Protein AF-A0A2G8JRP2-F1 (afdb_monomer)

Sequence (185 aa):
MKSGNADIYRNEIPGGQYTNLQFQSFSLGLGSQFEEVKKAYVEANQLLGDIIKVTPSSKVVGDLAQFMVQNKLNAQQVEERADELSFPKSVVEFFQGFIGQPYGGFPEPLRSKVVKQLPAIDGRPGETLPPLDFDALSTELTEKHGTFISDVDVMSSALYPKVFDDFANFRKEYGLWIAYRPGYS

Secondary structure (DSSP, 8-state):
--S--TTHHHH---HHHHHHHHHHHHHTT-GGGHHHHHHHHHHHHHHTTS----TTHHHHHHHHHHHHHHTT--HHHHHHHTTT----HHHHHHHTTTT---TT---TTHHHHHHTTS----S-GGGSSPPP-HHHHHHHHHHHH-S---HHHHHHHHH-HHHHHHHHHHHHHH-----------

InterPro domains:
  IPR003379 Carboxylase, conserved domain [PF02436] (8-175)
  IPR055268 Pyruvate carboxylase-like [PTHR43778] (1-175)

Mean predicted aligned error: 6.59 Å

Foldseek 3Di:
DPDDDPCCVPQVQDPVRLVVLCVVCVVVVNNVVVVQLSVLLNLLCVQFPVFDQDPPNVVLSSQRSSVCVVVVHGSVNCQVCLLPDDGDPSVLCVLLQVVHAGVVGGDPPNSCSNPVPPHHDDGDNVVPDDDDDLVVLQVVCCVLQHDDQDSVLSVVCVVPVVVSSVVSVVCVVPNDPPVDDPDDD

Solvent-accessible surface area (backbone atoms only — not comparable to full-atom values): 10984 Å² total; per-residue (Å²): 134,96,70,88,69,81,61,43,85,71,43,57,60,45,75,79,50,47,62,51,52,50,52,50,31,41,75,72,72,35,52,93,44,48,70,55,33,47,53,33,28,38,45,30,29,52,70,60,41,65,62,82,56,44,92,68,52,36,54,31,28,50,49,47,6,47,50,27,57,77,68,73,47,54,65,68,55,46,60,74,41,30,73,77,55,85,70,56,68,58,48,43,40,44,65,21,13,69,84,35,77,57,79,93,46,75,42,76,69,49,39,58,38,58,40,64,88,58,84,66,54,78,68,61,53,80,76,79,52,79,83,82,62,62,68,62,49,44,49,53,48,29,75,72,77,37,94,85,68,48,73,68,52,43,52,44,30,74,77,35,49,66,62,40,51,56,50,52,52,46,36,70,76,66,44,80,84,67,75,84,72,88,85,87,130

Nearest PDB structures (foldseek):
  8hwl-assembly1_E  TM=9.940E-01  e=2.749E-20  Homo sapiens
  5vyz-assembly1_C  TM=9.609E-01  e=3.104E-16  Lactococcus lactis
  5vyz-assembly1_B  TM=9.608E-01  e=4.252E-16  Lactococcus lactis
  5vyz-assembly1_D  TM=9.569E-01  e=4.035E-16  Lactococcus lactis
  5vz0-assembly1_A  TM=9.602E-01  e=7.976E-16  Lactococcus lactis

Radius of gyration: 21.37 Å; Cα contacts (8 Å, |Δi|>4): 165; chains: 1; bounding box: 57×45×50 Å

pLDDT: mean 90.13, std 11.66, range [45.28, 98.19]

Organism: Stichopus japonicus (NCBI:txid307972)

Structure (mmCIF, N/CA/C/O backbone):
data_AF-A0A2G8JRP2-F1
#
_entry.id   AF-A0A2G8JRP2-F1
#
loop_
_atom_site.group_PDB
_atom_site.id
_atom_site.type_symbol
_atom_site.label_atom_id
_atom_site.label_alt_id
_atom_site.label_comp_id
_atom_site.label_asym_id
_atom_site.label_entity_id
_atom_site.label_seq_id
_atom_site.pdbx_PDB_ins_code
_atom_site.Cartn_x
_atom_site.Cartn_y
_atom_site.Cartn_z
_atom_site.occupancy
_atom_site.B_iso_or_equiv
_atom_site.auth_seq_id
_atom_site.auth_comp_id
_atom_site.auth_asym_id
_atom_site.auth_atom_id
_atom_site.pdbx_PDB_model_num
ATOM 1 N N . MET A 1 1 ? 9.946 -15.330 16.685 1.00 52.09 1 MET A N 1
ATOM 2 C CA . MET A 1 1 ? 8.704 -16.117 16.870 1.00 52.09 1 MET A CA 1
ATOM 3 C C . MET A 1 1 ? 9.098 -17.546 17.240 1.00 52.09 1 MET A C 1
ATOM 5 O O . MET A 1 1 ? 9.962 -18.075 16.557 1.00 52.09 1 MET A O 1
ATOM 9 N N . LYS A 1 2 ? 8.579 -18.135 18.331 1.00 54.34 2 LYS A N 1
ATOM 10 C CA . LYS A 1 2 ? 8.955 -19.503 18.774 1.00 54.34 2 LYS A CA 1
ATOM 11 C C . LYS A 1 2 ? 7.892 -20.577 18.457 1.00 54.34 2 LYS A C 1
ATOM 13 O O . LYS A 1 2 ? 8.201 -21.757 18.549 1.00 54.34 2 LYS A O 1
ATOM 18 N N . SER A 1 3 ? 6.681 -20.183 18.052 1.00 61.72 3 SER A N 1
ATOM 19 C CA . SER A 1 3 ? 5.576 -21.063 17.628 1.00 61.72 3 SER A CA 1
ATOM 20 C C . SER A 1 3 ? 4.507 -20.262 16.862 1.00 61.72 3 SER A C 1
ATOM 22 O O . SER A 1 3 ? 4.555 -19.029 16.857 1.00 61.72 3 SER A O 1
ATOM 24 N N . GLY A 1 4 ? 3.557 -20.947 16.210 1.00 62.28 4 GLY A N 1
ATOM 25 C CA . GLY A 1 4 ? 2.365 -20.319 15.618 1.00 62.28 4 GLY A CA 1
ATOM 26 C C . GLY A 1 4 ? 1.411 -19.756 16.682 1.00 62.28 4 GLY A C 1
ATOM 27 O O . GLY A 1 4 ? 1.458 -20.183 17.837 1.00 62.28 4 GLY A O 1
ATOM 28 N N . ASN A 1 5 ? 0.565 -18.792 16.301 1.00 72.25 5 ASN A N 1
ATOM 29 C CA . ASN A 1 5 ? -0.378 -18.122 17.203 1.00 72.25 5 ASN A CA 1
ATOM 30 C C . ASN A 1 5 ? -1.834 -18.317 16.727 1.00 72.25 5 ASN A C 1
ATOM 32 O O . ASN A 1 5 ? -2.153 -18.003 15.582 1.00 72.25 5 ASN A O 1
ATOM 36 N N . ALA A 1 6 ? -2.710 -18.811 17.610 1.00 78.06 6 ALA A N 1
ATOM 37 C CA . ALA A 1 6 ? -4.138 -19.014 17.346 1.00 78.06 6 ALA A CA 1
ATOM 38 C C . ALA A 1 6 ? -4.941 -17.701 17.232 1.00 78.06 6 ALA A C 1
ATOM 40 O O . ALA A 1 6 ? -6.050 -17.714 16.701 1.00 78.06 6 ALA A O 1
ATOM 41 N N . ASP A 1 7 ? -4.374 -16.560 17.646 1.00 81.56 7 ASP A N 1
ATOM 42 C CA . ASP A 1 7 ? -4.975 -15.226 17.479 1.00 81.56 7 ASP A CA 1
ATOM 43 C C . ASP A 1 7 ? -5.268 -14.871 16.012 1.00 81.56 7 ASP A C 1
ATOM 45 O O . ASP A 1 7 ? -6.027 -13.939 15.741 1.00 81.56 7 ASP A O 1
ATOM 49 N N . ILE A 1 8 ? -4.683 -15.610 15.063 1.00 86.81 8 ILE A N 1
ATOM 50 C CA . ILE A 1 8 ? -4.918 -15.452 13.627 1.00 86.81 8 ILE A CA 1
ATOM 51 C C . ILE A 1 8 ? -6.400 -15.534 13.251 1.00 86.81 8 ILE A C 1
ATOM 53 O O . ILE A 1 8 ? -6.840 -14.788 12.389 1.00 86.81 8 ILE A O 1
ATOM 57 N N . TYR A 1 9 ? -7.193 -16.361 13.942 1.00 82.62 9 TYR A N 1
ATOM 58 C CA . TYR A 1 9 ? -8.636 -16.474 13.693 1.00 82.62 9 TYR A CA 1
ATOM 59 C C . TYR A 1 9 ? -9.432 -15.237 14.129 1.00 82.62 9 TYR A C 1
ATOM 61 O O . TYR A 1 9 ? -10.631 -15.165 13.888 1.00 82.62 9 TYR A O 1
ATOM 69 N N . ARG A 1 10 ? -8.788 -14.290 14.820 1.00 85.25 10 ARG A N 1
ATOM 70 C CA . ARG A 1 10 ? -9.389 -13.016 15.226 1.00 85.25 10 ARG A CA 1
ATOM 71 C C . ARG A 1 10 ? -8.838 -11.851 14.422 1.00 85.25 10 ARG A C 1
ATOM 73 O O . ARG A 1 10 ? -9.603 -11.006 13.987 1.00 85.25 10 ARG A O 1
ATOM 80 N N . ASN A 1 11 ? -7.514 -11.777 14.289 1.00 86.56 11 ASN A N 1
ATOM 81 C CA . ASN A 1 11 ? -6.858 -10.645 13.634 1.00 86.56 11 ASN A CA 1
ATOM 82 C C . ASN A 1 11 ? -6.710 -10.812 12.121 1.00 86.56 11 ASN A C 1
ATOM 84 O O . ASN A 1 11 ? -6.578 -9.814 11.420 1.00 86.56 11 ASN A O 1
ATOM 88 N N . GLU A 1 12 ? -6.723 -12.053 11.630 1.00 91.88 12 GLU A N 1
ATOM 89 C CA . GLU A 1 12 ? -6.612 -12.394 10.212 1.00 91.88 12 GLU A CA 1
ATOM 90 C C . GLU A 1 12 ? -5.398 -11.753 9.515 1.00 91.88 12 GLU A C 1
ATOM 92 O O . GLU A 1 12 ? -5.422 -11.493 8.312 1.00 91.88 12 GLU A O 1
ATOM 97 N N . ILE A 1 13 ? -4.321 -11.491 10.265 1.00 93.00 13 ILE A N 1
ATOM 98 C CA . ILE A 1 13 ? -3.082 -10.918 9.735 1.00 93.00 13 ILE A CA 1
ATOM 99 C C . ILE A 1 13 ? -2.358 -11.997 8.915 1.00 93.00 13 ILE A C 1
ATOM 101 O O . ILE A 1 13 ? -1.897 -12.984 9.494 1.00 93.00 13 ILE A O 1
ATOM 105 N N . PRO A 1 14 ? -2.159 -11.827 7.595 1.00 91.88 14 PRO A N 1
ATOM 106 C CA . PRO A 1 14 ? -1.463 -12.813 6.772 1.00 91.88 14 PRO A CA 1
ATOM 107 C C . PRO A 1 14 ? -0.079 -13.169 7.331 1.00 91.88 14 PRO A C 1
ATOM 109 O O . PRO A 1 14 ? 0.659 -12.292 7.780 1.00 91.88 14 PRO A O 1
ATOM 112 N N . GLY A 1 15 ? 0.319 -14.443 7.253 1.00 87.38 15 GLY A N 1
ATOM 113 C CA . GLY A 1 15 ? 1.548 -14.931 7.898 1.00 87.38 15 GLY A CA 1
ATOM 114 C C . GLY A 1 15 ? 2.814 -14.147 7.523 1.00 87.38 15 GLY A C 1
ATOM 115 O O . GLY A 1 15 ? 3.577 -13.754 8.403 1.00 87.38 15 GLY A O 1
ATOM 116 N N . GLY A 1 16 ? 3.000 -13.837 6.233 1.00 85.94 16 GLY A N 1
ATOM 117 C CA . GLY A 1 16 ? 4.120 -13.009 5.766 1.00 85.94 16 GLY A CA 1
ATOM 118 C C . GLY A 1 16 ? 4.049 -11.550 6.235 1.00 85.94 16 GLY A C 1
ATOM 119 O O . GLY A 1 16 ? 5.080 -10.905 6.413 1.00 85.94 16 GLY A O 1
ATOM 120 N N . GLN A 1 17 ? 2.845 -11.028 6.489 1.00 89.69 17 GLN A N 1
ATOM 121 C CA . GLN A 1 17 ? 2.673 -9.697 7.061 1.00 89.69 17 GLN A CA 1
ATOM 122 C C . GLN A 1 17 ? 2.953 -9.689 8.563 1.00 89.69 17 GLN A C 1
ATOM 124 O O . GLN A 1 17 ? 3.543 -8.728 9.034 1.00 89.69 17 GLN A O 1
ATOM 129 N N . TYR A 1 18 ? 2.570 -10.724 9.315 1.00 88.12 18 TYR A N 1
ATOM 130 C CA . TYR A 1 18 ? 2.653 -10.722 10.780 1.00 88.12 18 TYR A CA 1
ATOM 131 C C . TYR A 1 18 ? 4.055 -10.376 11.285 1.00 88.12 18 TYR A C 1
ATOM 133 O O . TYR A 1 18 ? 4.234 -9.473 12.102 1.00 88.12 18 TYR A O 1
ATOM 141 N N . THR A 1 19 ? 5.070 -11.067 10.763 1.00 84.75 19 THR A N 1
ATOM 142 C CA . THR A 1 19 ? 6.463 -10.831 11.153 1.00 84.75 19 THR A CA 1
ATOM 143 C C . THR A 1 19 ? 6.937 -9.440 10.729 1.00 84.75 19 THR A C 1
ATOM 145 O O . THR A 1 19 ? 7.585 -8.752 11.514 1.00 84.75 19 THR A O 1
ATOM 148 N N . ASN A 1 20 ? 6.558 -8.981 9.534 1.00 86.19 20 ASN A N 1
ATOM 149 C CA . ASN A 1 20 ? 6.906 -7.644 9.052 1.00 86.19 20 ASN A CA 1
ATOM 150 C C . ASN A 1 20 ? 6.241 -6.536 9.881 1.00 86.19 20 ASN A C 1
ATOM 152 O O . ASN A 1 20 ? 6.907 -5.576 10.254 1.00 86.19 20 ASN A O 1
ATOM 156 N N . LEU A 1 21 ? 4.960 -6.687 10.219 1.00 87.75 21 LEU A N 1
ATOM 157 C CA . LEU A 1 21 ? 4.196 -5.754 11.045 1.00 87.75 21 LEU A CA 1
ATOM 158 C C . LEU A 1 21 ? 4.773 -5.674 12.460 1.00 87.75 21 LEU A C 1
ATOM 160 O O . LEU A 1 21 ? 4.864 -4.592 13.037 1.00 87.75 21 LEU A O 1
ATOM 164 N N . GLN A 1 22 ? 5.215 -6.811 13.001 1.00 87.69 22 GLN A N 1
ATOM 165 C CA . GLN A 1 22 ? 5.922 -6.858 14.273 1.00 87.69 22 GLN A CA 1
ATOM 166 C C . GLN A 1 22 ? 7.216 -6.038 14.216 1.00 87.69 22 GLN A C 1
ATOM 168 O O . GLN A 1 22 ? 7.416 -5.163 15.057 1.00 87.69 22 GLN A O 1
ATOM 173 N N . PHE A 1 23 ? 8.071 -6.267 13.215 1.00 86.50 23 PHE A N 1
ATOM 174 C CA . PHE A 1 23 ? 9.307 -5.494 13.052 1.00 86.50 23 PHE A CA 1
ATOM 175 C C . PHE A 1 23 ? 9.047 -3.998 12.827 1.00 86.50 23 PHE A C 1
ATOM 177 O O . PHE A 1 23 ? 9.710 -3.177 13.454 1.00 86.50 23 PHE A O 1
ATOM 184 N N . GLN A 1 24 ? 8.051 -3.635 12.014 1.00 85.50 24 GLN A N 1
ATOM 185 C CA . GLN A 1 24 ? 7.651 -2.237 11.800 1.00 85.50 24 GLN A CA 1
ATOM 186 C C . GLN A 1 24 ? 7.201 -1.569 13.102 1.00 85.50 24 GLN A C 1
ATOM 188 O O . GLN A 1 24 ? 7.663 -0.477 13.425 1.00 85.50 24 GLN A O 1
ATOM 193 N N . SER A 1 25 ? 6.385 -2.264 13.900 1.00 86.06 25 SER A N 1
ATOM 194 C CA . SER A 1 25 ? 5.940 -1.769 15.206 1.00 86.06 25 SER A CA 1
ATOM 195 C C . SER A 1 25 ? 7.129 -1.517 16.137 1.00 86.06 25 SER A C 1
ATOM 197 O O . SER A 1 25 ? 7.177 -0.487 16.805 1.00 86.06 25 SER A O 1
ATOM 199 N N . PHE A 1 26 ? 8.136 -2.400 16.147 1.00 86.12 26 PHE A N 1
ATOM 200 C CA . PHE A 1 26 ? 9.379 -2.165 16.890 1.00 86.12 26 PHE A CA 1
ATOM 201 C C . PHE A 1 26 ? 10.129 -0.921 16.398 1.00 86.12 26 PHE A C 1
ATOM 203 O O . PHE A 1 26 ? 10.538 -0.106 17.223 1.00 86.12 26 PHE A O 1
ATOM 210 N N . SER A 1 27 ? 10.274 -0.741 15.082 1.00 85.88 27 SER A N 1
ATOM 211 C CA . SER A 1 27 ? 10.943 0.429 14.494 1.00 85.88 27 SER A CA 1
ATOM 212 C C . SER A 1 27 ? 10.244 1.754 14.811 1.00 85.88 27 SER A C 1
ATOM 214 O O . SER A 1 27 ? 10.912 2.777 14.920 1.00 85.88 27 SER A O 1
ATOM 216 N N . LEU A 1 28 ? 8.923 1.740 15.006 1.00 83.38 28 LEU A N 1
ATOM 217 C CA . LEU A 1 28 ? 8.133 2.912 15.403 1.00 83.38 28 LEU A CA 1
ATOM 218 C C . LEU A 1 28 ? 8.076 3.137 16.925 1.00 83.38 28 LEU A C 1
ATOM 220 O O . LEU A 1 28 ? 7.371 4.031 17.387 1.00 83.38 28 LEU A O 1
ATOM 224 N N . GLY A 1 29 ? 8.781 2.328 17.725 1.00 87.00 29 GLY A N 1
ATOM 225 C CA . GLY A 1 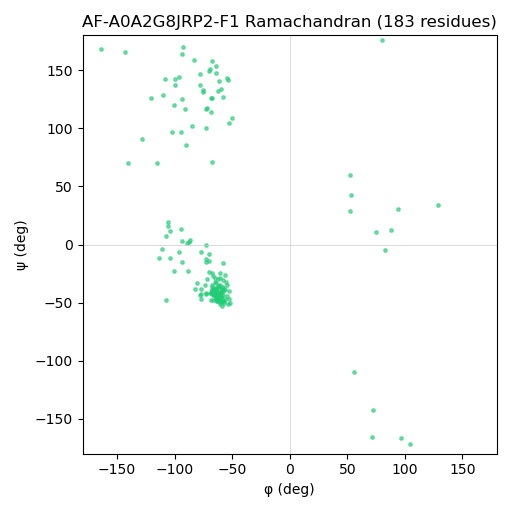29 ? 8.731 2.404 19.191 1.00 87.00 29 GLY A CA 1
ATOM 226 C C . GLY A 1 29 ? 7.452 1.821 19.810 1.00 87.00 29 GLY A C 1
ATOM 227 O O . GLY A 1 29 ? 7.224 1.961 21.008 1.00 87.00 29 GLY A O 1
ATOM 228 N N . LEU A 1 30 ? 6.634 1.125 19.016 1.00 84.81 30 LEU A N 1
ATOM 229 C CA . LEU A 1 30 ? 5.395 0.450 19.421 1.00 84.81 30 LEU A CA 1
ATOM 230 C C . LEU A 1 30 ? 5.614 -1.032 19.767 1.00 84.81 30 LEU A C 1
ATOM 232 O O . LEU A 1 30 ? 4.661 -1.794 19.884 1.00 84.81 30 LEU A O 1
ATOM 236 N N . GLY A 1 31 ? 6.863 -1.469 19.936 1.00 80.38 31 GLY A N 1
ATOM 237 C CA . GLY A 1 31 ? 7.202 -2.874 20.176 1.00 80.38 31 GLY A CA 1
ATOM 238 C C . GLY A 1 31 ? 6.530 -3.492 21.405 1.00 80.38 31 GLY A C 1
ATOM 239 O O . GLY A 1 31 ? 6.072 -4.631 21.358 1.00 80.38 31 GLY A O 1
ATOM 240 N N . SER A 1 32 ? 6.429 -2.726 22.496 1.00 87.00 32 SER A N 1
ATOM 241 C CA . SER A 1 32 ? 5.700 -3.131 23.706 1.00 87.00 32 SER A CA 1
ATOM 242 C C . SER A 1 32 ? 4.180 -3.102 23.536 1.00 87.00 32 SER A C 1
ATOM 244 O O . SER A 1 32 ? 3.484 -3.696 24.350 1.00 87.00 32 SER A O 1
ATOM 246 N N . GLN A 1 33 ? 3.687 -2.438 22.486 1.00 87.88 33 GLN A N 1
ATOM 247 C CA . GLN A 1 33 ? 2.271 -2.227 22.184 1.00 87.88 33 GLN A CA 1
ATOM 248 C C . GLN A 1 33 ? 1.784 -3.102 21.016 1.00 87.88 33 GLN A C 1
ATOM 250 O O . GLN A 1 33 ? 0.794 -2.804 20.349 1.00 87.88 33 GLN A O 1
ATOM 255 N N . PHE A 1 34 ? 2.509 -4.176 20.692 1.00 89.56 34 PHE A N 1
ATOM 256 C CA . PHE A 1 34 ? 2.162 -5.003 19.537 1.00 89.56 34 PHE A CA 1
ATOM 257 C C . PHE A 1 34 ? 0.803 -5.708 19.702 1.00 89.56 34 PHE A C 1
ATOM 259 O O . PHE A 1 34 ? 0.100 -5.948 18.721 1.00 89.56 34 PHE A O 1
ATOM 266 N N . GLU A 1 35 ? 0.394 -6.004 20.937 1.00 90.88 35 GLU A N 1
ATOM 267 C CA . GLU A 1 35 ? -0.937 -6.548 21.224 1.00 90.88 35 GLU A CA 1
ATOM 268 C C . GLU A 1 35 ? -2.047 -5.538 20.901 1.00 90.88 35 GLU A C 1
ATOM 270 O O . GLU A 1 35 ? -3.077 -5.904 20.334 1.00 90.88 35 GLU A O 1
ATOM 275 N N . GLU A 1 36 ? -1.823 -4.259 21.191 1.00 93.25 36 GLU A N 1
ATOM 276 C CA . GLU A 1 36 ? -2.693 -3.148 20.821 1.00 93.25 36 GLU A CA 1
ATOM 277 C C . GLU A 1 36 ? -2.738 -2.974 19.303 1.00 93.25 36 GLU A C 1
ATOM 279 O O . GLU A 1 36 ? -3.824 -2.805 18.756 1.00 93.25 36 GLU A O 1
ATOM 284 N N . VAL A 1 37 ? -1.605 -3.118 18.606 1.00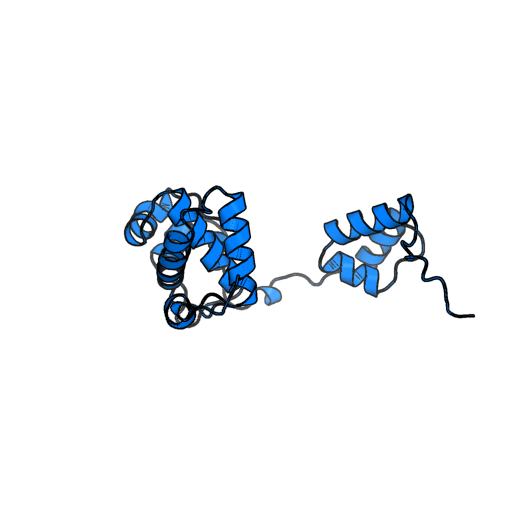 94.19 37 VAL A N 1
ATOM 285 C CA . VAL A 1 37 ? -1.565 -3.097 17.132 1.00 94.19 37 VAL A CA 1
ATOM 286 C C . VAL A 1 37 ? -2.418 -4.221 16.543 1.00 94.19 37 VAL A C 1
ATOM 288 O O . VAL A 1 37 ? -3.179 -3.971 15.613 1.00 94.19 37 VAL A O 1
ATOM 291 N N . LYS A 1 38 ? -2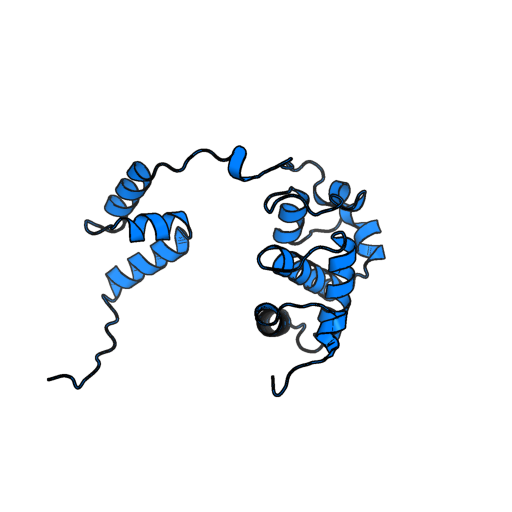.375 -5.441 17.096 1.00 94.00 38 LYS A N 1
ATOM 292 C CA . LYS A 1 38 ? -3.245 -6.543 16.637 1.00 94.00 38 LYS A CA 1
ATOM 293 C C . LYS A 1 38 ? -4.733 -6.252 16.859 1.00 94.00 38 LYS A C 1
ATOM 295 O O . LYS A 1 38 ? -5.543 -6.629 16.018 1.00 94.00 38 LYS A O 1
ATOM 300 N N . LYS A 1 39 ? -5.104 -5.602 17.969 1.00 95.12 39 LYS A N 1
ATOM 301 C CA . LYS A 1 39 ? -6.498 -5.191 18.230 1.00 95.12 39 LYS A CA 1
ATOM 302 C C . LYS A 1 39 ? -6.937 -4.090 17.265 1.00 95.12 39 LYS A C 1
ATOM 304 O O . LYS A 1 39 ? -7.965 -4.232 16.611 1.00 95.12 39 LYS A O 1
ATOM 309 N N . ALA A 1 40 ? -6.108 -3.060 17.107 1.00 96.81 40 ALA A N 1
ATOM 310 C CA . ALA A 1 40 ? -6.337 -1.978 16.159 1.00 96.81 40 ALA A CA 1
ATOM 311 C C . ALA A 1 40 ? -6.400 -2.482 14.713 1.00 96.81 40 ALA A C 1
ATOM 313 O O . ALA A 1 40 ? -7.110 -1.904 13.908 1.00 96.81 40 ALA A O 1
ATOM 314 N N . TYR A 1 41 ? -5.718 -3.578 14.374 1.00 97.31 41 TYR A N 1
ATOM 315 C CA . TYR A 1 41 ? -5.806 -4.203 13.053 1.00 97.31 41 TYR A CA 1
ATOM 316 C 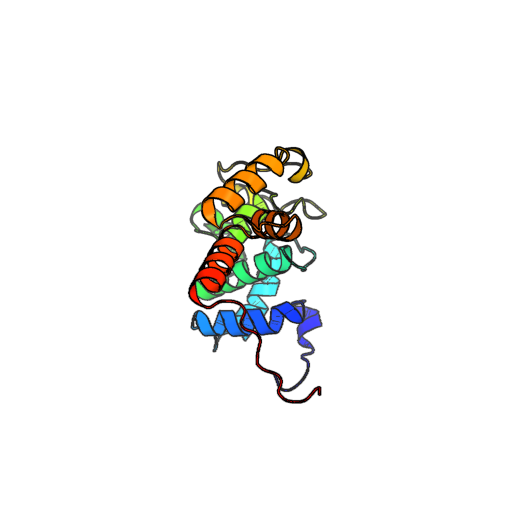C . TYR A 1 41 ? -7.207 -4.745 12.746 1.00 97.31 41 TYR A C 1
ATOM 318 O O . TYR A 1 41 ? -7.692 -4.600 11.626 1.00 97.31 41 TYR A O 1
ATOM 326 N N . VAL A 1 42 ? -7.888 -5.317 13.743 1.00 97.44 42 VAL A N 1
ATOM 327 C CA . VAL A 1 42 ? -9.286 -5.755 13.601 1.00 97.44 42 VAL A CA 1
ATOM 328 C C . VAL A 1 42 ? -10.202 -4.550 13.416 1.00 97.44 42 VAL A C 1
ATOM 330 O O . VAL A 1 42 ? -11.014 -4.536 12.494 1.00 97.44 42 VAL A O 1
ATOM 333 N N . GLU A 1 43 ? -10.042 -3.522 14.251 1.00 97.81 43 GLU A N 1
ATOM 334 C CA . GLU A 1 43 ? -10.819 -2.281 14.147 1.00 97.81 43 GLU A CA 1
ATOM 335 C C . GLU A 1 43 ? -10.593 -1.580 12.801 1.00 97.81 43 GLU A C 1
ATOM 337 O O . GLU A 1 43 ? -11.549 -1.191 12.138 1.00 97.81 43 GLU A O 1
ATOM 342 N N . ALA A 1 44 ? -9.344 -1.496 12.346 1.00 98.19 44 ALA A N 1
ATOM 343 C CA . ALA A 1 44 ? -8.968 -0.949 11.050 1.00 98.19 44 ALA A CA 1
ATOM 344 C C . ALA A 1 44 ? -9.611 -1.724 9.895 1.00 98.19 44 ALA A C 1
ATOM 346 O O . ALA A 1 44 ? -10.087 -1.111 8.945 1.00 98.19 44 ALA A O 1
ATOM 347 N N . ASN A 1 45 ? -9.667 -3.057 9.966 1.00 98.12 45 ASN A N 1
ATOM 348 C CA . ASN A 1 45 ? -10.345 -3.856 8.947 1.00 98.12 45 ASN A CA 1
ATOM 349 C C . ASN A 1 45 ? -11.840 -3.512 8.866 1.00 98.12 45 ASN A C 1
ATOM 351 O O . ASN A 1 45 ? -12.369 -3.348 7.772 1.00 98.12 45 ASN A O 1
ATOM 355 N N . GLN A 1 46 ? -12.501 -3.349 10.015 1.00 97.56 46 GLN A N 1
ATOM 356 C CA . GLN A 1 46 ? -13.913 -2.961 10.067 1.00 97.56 46 GLN A CA 1
ATOM 357 C C . GLN A 1 46 ? -14.131 -1.537 9.538 1.00 97.56 46 GLN A C 1
ATOM 359 O O . GLN A 1 46 ? -15.003 -1.330 8.699 1.00 97.56 46 GLN A O 1
ATOM 364 N N . LEU A 1 47 ? -13.276 -0.582 9.923 1.00 97.94 47 LEU A N 1
ATOM 365 C CA . LEU A 1 47 ? -13.285 0.785 9.386 1.00 97.94 47 LEU A CA 1
ATOM 366 C C . LEU A 1 47 ? -13.109 0.832 7.865 1.00 97.94 47 LEU A C 1
ATOM 368 O O . LEU A 1 47 ? -13.594 1.753 7.221 1.00 97.94 47 LEU A O 1
ATOM 372 N N . LEU A 1 48 ? -12.396 -0.132 7.283 1.00 97.75 48 LEU A N 1
ATOM 373 C CA . LEU A 1 48 ? -12.161 -0.215 5.841 1.00 97.75 48 LEU A CA 1
ATOM 374 C C . LEU A 1 48 ? -13.252 -1.004 5.096 1.00 97.75 48 LEU A C 1
ATOM 376 O O . LEU A 1 48 ? -13.172 -1.113 3.874 1.00 97.75 48 LEU A O 1
ATOM 380 N N . GLY A 1 49 ? -14.279 -1.500 5.797 1.00 96.94 49 GLY A N 1
ATOM 381 C CA . GLY A 1 49 ? -15.412 -2.221 5.206 1.00 96.94 49 GLY A CA 1
ATOM 382 C C . GLY A 1 49 ? -15.256 -3.743 5.183 1.00 96.94 49 GLY A C 1
ATOM 383 O O . GLY A 1 49 ? -15.757 -4.384 4.268 1.00 96.94 49 GLY A O 1
ATOM 384 N N . ASP A 1 50 ? -14.543 -4.311 6.157 1.00 97.06 50 ASP A N 1
ATOM 385 C CA . ASP A 1 50 ? -14.305 -5.754 6.311 1.00 97.06 50 ASP A CA 1
ATOM 386 C C . ASP A 1 50 ? -13.741 -6.425 5.047 1.00 97.06 50 ASP A C 1
ATOM 388 O O . ASP A 1 50 ? -14.324 -7.321 4.433 1.00 97.06 50 ASP A O 1
ATOM 392 N N . ILE A 1 51 ? -12.579 -5.938 4.619 1.00 96.56 51 ILE A N 1
ATOM 393 C CA . ILE A 1 51 ? -11.983 -6.322 3.343 1.00 96.56 51 ILE A CA 1
ATOM 394 C C . ILE A 1 51 ? -11.197 -7.636 3.425 1.00 96.56 51 ILE A C 1
ATOM 396 O O . ILE A 1 51 ? -10.679 -8.057 4.465 1.00 96.56 51 ILE A O 1
ATOM 400 N N . ILE A 1 52 ? -11.007 -8.258 2.260 1.00 96.38 52 ILE A N 1
ATOM 401 C CA . ILE A 1 52 ? -10.048 -9.354 2.098 1.00 96.38 52 ILE A CA 1
ATOM 402 C C . ILE A 1 52 ? -8.633 -8.786 2.238 1.00 96.38 52 ILE A C 1
ATOM 404 O O . ILE A 1 52 ? -8.248 -7.859 1.522 1.00 96.38 52 ILE A O 1
ATOM 408 N N . LYS A 1 53 ? -7.840 -9.369 3.141 1.00 96.12 53 LYS A N 1
ATOM 409 C CA . LYS A 1 53 ? -6.506 -8.883 3.518 1.00 96.12 53 LYS A CA 1
ATOM 410 C C . LYS A 1 53 ? -5.414 -9.713 2.859 1.00 96.12 53 LYS A C 1
ATOM 412 O O . LYS A 1 53 ? -4.999 -10.750 3.361 1.00 96.12 53 LYS A O 1
ATOM 417 N N . VAL A 1 54 ? -4.899 -9.216 1.744 1.00 95.50 54 VAL A N 1
ATOM 418 C CA . VAL A 1 54 ? -3.720 -9.749 1.044 1.00 95.50 54 VAL A CA 1
ATOM 419 C C . VAL A 1 54 ? -2.927 -8.577 0.470 1.00 95.50 54 VAL A C 1
ATOM 421 O O . VAL A 1 54 ? -3.436 -7.466 0.435 1.00 95.50 54 VAL A O 1
ATOM 424 N N . THR A 1 55 ? -1.677 -8.749 0.044 1.00 93.31 55 THR A N 1
ATOM 425 C CA . THR A 1 55 ? -0.961 -7.646 -0.616 1.00 93.31 55 THR A CA 1
ATOM 426 C C . THR A 1 55 ? -1.752 -7.175 -1.851 1.00 93.31 55 THR A C 1
ATOM 428 O O . THR A 1 55 ? -2.057 -8.019 -2.693 1.00 93.31 55 THR A O 1
ATOM 431 N N . PRO A 1 56 ? -2.071 -5.870 -1.998 1.00 95.19 56 PRO A N 1
ATOM 432 C CA . PRO A 1 56 ? -1.651 -4.734 -1.162 1.00 95.19 56 PRO A CA 1
ATOM 433 C C . PRO A 1 56 ? -2.609 -4.328 -0.017 1.00 95.19 56 PRO A C 1
ATOM 435 O O . PRO A 1 56 ? -2.178 -3.598 0.873 1.00 95.19 56 PRO A O 1
ATOM 438 N N . SER A 1 57 ? -3.869 -4.777 0.007 1.00 96.56 57 SER A N 1
ATOM 439 C CA . SER A 1 57 ? -4.884 -4.379 1.005 1.00 96.56 57 SER A CA 1
ATOM 440 C C . SER A 1 57 ? -4.483 -4.661 2.456 1.00 96.56 57 SER A C 1
ATOM 442 O O . SER A 1 57 ? -4.730 -3.845 3.340 1.00 96.56 57 SER A O 1
ATOM 444 N N . SER A 1 58 ? -3.794 -5.770 2.720 1.00 96.19 58 SER A N 1
ATOM 445 C CA . SER A 1 58 ? -3.343 -6.114 4.070 1.00 96.19 58 SER A CA 1
ATOM 446 C C . SER A 1 58 ? -2.381 -5.064 4.636 1.00 96.19 58 SER A C 1
ATOM 448 O O . SER A 1 58 ? -2.453 -4.734 5.823 1.00 96.19 58 SER A O 1
ATOM 450 N N . LYS A 1 59 ? -1.528 -4.469 3.786 1.00 95.81 59 LYS A N 1
ATOM 451 C CA . LYS A 1 59 ? -0.648 -3.353 4.159 1.00 95.81 59 LYS A CA 1
ATOM 452 C C . LYS A 1 59 ? -1.461 -2.120 4.553 1.00 95.81 59 LYS A C 1
ATOM 454 O O 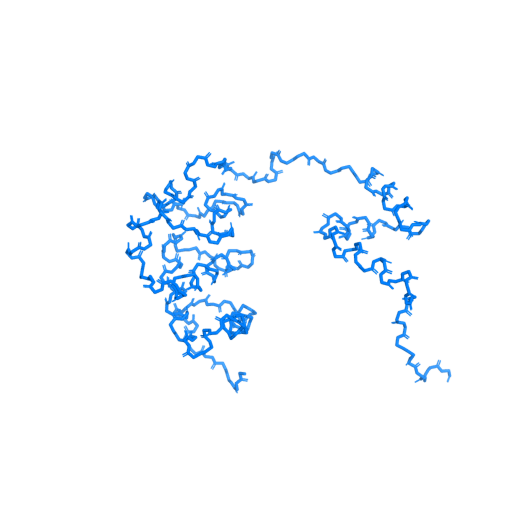. LYS A 1 59 ? -1.133 -1.509 5.560 1.00 95.81 59 LYS A O 1
ATOM 459 N N . VAL A 1 60 ? -2.529 -1.803 3.820 1.00 97.81 60 VAL A N 1
ATOM 460 C CA . VAL A 1 60 ? -3.421 -0.671 4.131 1.00 97.81 60 VAL A CA 1
ATOM 461 C C . VAL A 1 60 ? -4.009 -0.812 5.538 1.00 97.81 60 VAL A C 1
ATOM 463 O O . VAL A 1 60 ? -3.912 0.118 6.337 1.00 97.81 60 VAL A O 1
ATOM 466 N N . VAL A 1 61 ? -4.536 -1.996 5.874 1.00 98.00 61 VAL A N 1
ATOM 467 C CA . VAL A 1 61 ? -5.057 -2.288 7.223 1.00 98.00 61 VAL A CA 1
ATOM 468 C C . VAL A 1 61 ? -3.958 -2.139 8.281 1.00 98.00 61 VAL A C 1
ATOM 470 O O . VAL A 1 61 ? -4.175 -1.538 9.330 1.00 98.00 61 VAL A O 1
ATOM 473 N N . GLY A 1 62 ? -2.753 -2.644 7.997 1.00 96.50 62 GLY A N 1
ATOM 474 C CA . GLY A 1 62 ? -1.608 -2.554 8.906 1.00 96.50 62 GLY A CA 1
ATOM 475 C C . GLY A 1 62 ? -1.114 -1.127 9.150 1.00 96.50 62 GLY A C 1
ATOM 476 O O . GLY A 1 62 ? -0.757 -0.793 10.280 1.00 96.50 62 GLY A O 1
ATOM 477 N N . ASP A 1 63 ? -1.101 -0.286 8.117 1.00 96.56 63 ASP A N 1
ATOM 478 C CA . ASP A 1 63 ? -0.714 1.123 8.219 1.00 96.56 63 ASP A CA 1
ATOM 479 C C . ASP A 1 63 ? -1.762 1.911 9.026 1.00 96.56 63 ASP A C 1
ATOM 481 O O . ASP A 1 63 ? -1.396 2.694 9.905 1.00 96.56 63 ASP A O 1
ATOM 485 N N . LEU A 1 64 ? -3.061 1.657 8.801 1.00 97.88 64 LEU A N 1
ATOM 486 C CA . LEU A 1 64 ? -4.143 2.264 9.585 1.00 97.88 64 LEU A CA 1
ATOM 487 C C . LEU A 1 64 ? -4.089 1.837 11.058 1.00 97.88 64 LEU A C 1
ATOM 489 O O . LEU A 1 64 ? -4.198 2.680 11.944 1.00 97.88 64 LEU A O 1
ATOM 493 N N . ALA A 1 65 ? -3.852 0.555 11.335 1.00 97.12 65 ALA A N 1
ATOM 494 C CA . ALA A 1 65 ? -3.730 0.042 12.699 1.00 97.12 65 ALA A CA 1
ATOM 495 C C . ALA A 1 65 ? -2.576 0.703 13.468 1.00 97.12 65 ALA A C 1
ATOM 497 O O . ALA A 1 65 ? -2.746 1.147 14.604 1.00 97.12 65 ALA A O 1
ATOM 498 N N . GLN A 1 66 ? -1.401 0.810 12.840 1.00 95.25 66 GLN A N 1
ATOM 499 C CA . GLN A 1 66 ? -0.248 1.496 13.430 1.00 95.25 66 GLN A CA 1
ATOM 500 C C . GLN A 1 66 ? -0.538 2.982 13.658 1.00 95.25 66 GLN A C 1
ATOM 502 O O . GLN A 1 66 ? -0.216 3.507 14.724 1.00 95.25 66 GLN A O 1
ATOM 507 N N . PHE A 1 67 ? -1.199 3.641 12.701 1.00 96.38 67 PHE A N 1
ATOM 508 C CA . PHE A 1 67 ? -1.636 5.029 12.833 1.00 96.38 67 PHE A CA 1
ATOM 509 C C . PHE A 1 67 ? -2.585 5.224 14.024 1.00 96.38 67 PHE A C 1
ATOM 511 O O . PHE A 1 67 ? -2.391 6.152 14.811 1.00 96.38 67 PHE A O 1
ATOM 518 N N . MET A 1 68 ? -3.568 4.337 14.197 1.00 97.38 68 MET A N 1
ATOM 519 C CA . MET A 1 68 ? -4.507 4.378 15.320 1.00 97.38 68 MET A CA 1
ATOM 520 C C . MET A 1 68 ? -3.784 4.253 16.661 1.00 97.38 68 MET A C 1
ATOM 522 O O . MET A 1 68 ? -3.971 5.094 17.538 1.00 97.38 68 MET A O 1
ATOM 526 N N . VAL A 1 69 ? -2.896 3.265 16.808 1.00 95.88 69 VAL A N 1
ATOM 527 C CA . VAL A 1 69 ? -2.141 3.055 18.056 1.00 95.88 69 VAL A CA 1
ATOM 528 C C . VAL A 1 69 ? -1.212 4.231 18.350 1.00 95.88 69 VAL A C 1
ATOM 530 O O . VAL A 1 69 ? -1.210 4.748 19.467 1.00 95.88 69 VAL A O 1
ATOM 533 N N . GLN A 1 70 ? -0.467 4.709 17.351 1.00 94.38 70 GLN A N 1
ATOM 534 C CA . GLN A 1 70 ? 0.457 5.832 17.512 1.00 94.38 70 GLN A CA 1
ATOM 535 C C . GLN A 1 70 ? -0.257 7.109 17.978 1.00 94.38 70 GLN A C 1
ATOM 537 O O . GLN A 1 70 ? 0.267 7.840 18.819 1.00 94.38 70 GLN A O 1
ATOM 542 N N . ASN A 1 71 ? -1.465 7.356 17.465 1.00 95.50 71 ASN A N 1
ATOM 543 C CA . ASN A 1 71 ? -2.269 8.533 17.793 1.00 95.50 71 ASN A CA 1
ATOM 544 C C . ASN A 1 71 ? -3.267 8.295 18.937 1.00 95.50 71 ASN A C 1
ATOM 546 O O . ASN A 1 71 ? -4.021 9.205 19.279 1.00 95.50 71 ASN A O 1
ATOM 550 N N . LYS A 1 72 ? -3.257 7.102 19.550 1.00 95.69 72 LYS A N 1
ATOM 551 C CA . LYS A 1 72 ? -4.176 6.691 20.625 1.00 95.69 72 LYS A CA 1
ATOM 552 C C . LYS A 1 72 ? -5.651 6.873 20.242 1.00 95.69 72 LYS A C 1
ATOM 554 O O . LYS A 1 72 ? -6.444 7.372 21.039 1.00 95.69 72 LYS A O 1
ATOM 559 N N . LEU A 1 73 ? -5.990 6.494 19.013 1.00 97.12 73 LEU A N 1
ATOM 560 C CA . LEU A 1 73 ? -7.336 6.578 18.454 1.00 97.12 73 LEU A CA 1
ATOM 561 C C . LEU A 1 73 ? -8.022 5.213 18.520 1.00 97.12 73 LEU A C 1
ATOM 563 O O . LEU A 1 73 ? -7.418 4.199 18.172 1.00 97.12 73 LEU A O 1
ATOM 567 N N . ASN A 1 74 ? -9.292 5.204 18.912 1.00 96.31 74 ASN A N 1
ATOM 568 C CA . ASN A 1 74 ? -10.194 4.076 18.673 1.00 96.31 74 ASN A CA 1
ATOM 569 C C . ASN A 1 74 ? -10.971 4.265 17.356 1.00 96.31 74 ASN A C 1
ATOM 571 O O . ASN A 1 74 ? -10.946 5.349 16.769 1.00 96.31 74 ASN A O 1
ATOM 575 N N . ALA A 1 75 ? -11.676 3.225 16.901 1.00 96.81 75 ALA A N 1
ATOM 576 C CA . ALA A 1 75 ? -12.441 3.277 15.653 1.00 96.81 75 ALA A CA 1
ATOM 577 C C . ALA A 1 75 ? -13.422 4.462 15.560 1.00 96.81 75 ALA A C 1
ATOM 579 O O . ALA A 1 75 ? -13.413 5.197 14.575 1.00 96.81 75 ALA A O 1
ATOM 580 N N . GLN A 1 76 ? -14.206 4.702 16.612 1.00 97.25 76 GLN A N 1
ATOM 581 C CA . GLN A 1 76 ? -15.187 5.789 16.642 1.00 97.25 76 GLN A CA 1
ATOM 582 C C . GLN A 1 76 ? -14.520 7.164 16.475 1.00 97.25 76 GLN A C 1
ATOM 584 O O . GLN A 1 76 ? -14.976 7.995 15.696 1.00 97.25 76 GLN A O 1
ATOM 589 N N . GLN A 1 77 ? -13.396 7.398 17.156 1.00 97.38 77 GLN A N 1
ATOM 590 C CA . GLN A 1 77 ? -12.642 8.647 17.044 1.00 97.38 77 GLN A CA 1
ATOM 591 C C . GLN A 1 77 ? -12.054 8.850 15.646 1.00 97.38 77 GLN A C 1
ATOM 593 O O . GLN A 1 77 ? -11.934 9.993 15.205 1.00 97.38 77 GLN A O 1
ATOM 598 N N . VA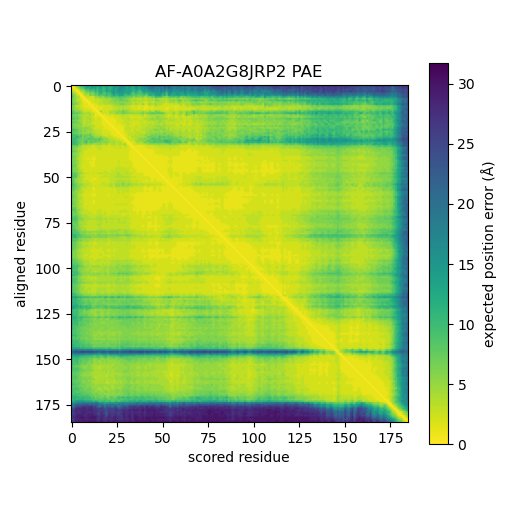L A 1 78 ? -11.680 7.765 14.956 1.00 97.75 78 VAL A N 1
ATOM 599 C CA . VAL A 1 78 ? -11.250 7.831 13.554 1.00 97.75 78 VAL A CA 1
ATOM 600 C C . VAL A 1 78 ? -12.403 8.306 12.675 1.00 97.75 78 VAL A C 1
ATOM 602 O O . VAL A 1 78 ? -12.208 9.231 11.895 1.00 97.75 78 VAL A O 1
ATOM 605 N N . GLU A 1 79 ? -13.600 7.735 12.817 1.00 96.88 79 GLU A N 1
ATOM 606 C CA . GLU A 1 79 ? -14.773 8.122 12.019 1.00 96.88 79 GLU A CA 1
ATOM 607 C C . GLU A 1 79 ? -15.241 9.553 12.299 1.00 96.88 79 GLU A C 1
ATOM 609 O O . GLU A 1 79 ? -15.578 10.304 11.374 1.00 96.88 79 GLU A O 1
ATOM 614 N N . GLU A 1 80 ? -15.257 9.946 13.573 1.00 96.50 80 GLU A N 1
ATOM 615 C CA . GLU A 1 80 ? -15.680 11.275 14.007 1.00 96.50 80 GLU A CA 1
ATOM 616 C C . GLU A 1 80 ? -14.745 12.356 13.464 1.00 96.50 80 GLU A C 1
ATOM 618 O O . GLU A 1 80 ? -15.239 13.337 12.911 1.00 96.50 80 GLU A O 1
ATOM 623 N N . ARG A 1 81 ? -13.424 12.132 13.545 1.00 96.19 81 ARG A N 1
ATOM 624 C CA . ARG A 1 81 ? -12.376 13.129 13.256 1.00 96.19 81 ARG A CA 1
ATOM 625 C C . ARG A 1 81 ? -11.671 12.934 11.911 1.00 96.19 81 ARG A C 1
ATOM 627 O O . ARG A 1 81 ? -10.619 13.531 11.679 1.00 96.19 81 ARG A O 1
ATOM 634 N N . ALA A 1 82 ? -12.183 12.076 11.028 1.00 96.06 82 ALA A N 1
ATOM 635 C CA . ALA A 1 82 ? -11.514 11.730 9.767 1.00 96.06 82 ALA A CA 1
ATOM 636 C C . ALA A 1 82 ? -11.196 12.947 8.869 1.00 96.06 82 ALA A C 1
ATOM 638 O O . ALA A 1 82 ? -10.252 12.930 8.086 1.00 96.06 82 ALA A O 1
ATOM 639 N N . ASP A 1 83 ? -11.956 14.024 8.989 1.00 94.25 83 ASP A N 1
ATOM 640 C CA . ASP A 1 83 ? -11.751 15.289 8.290 1.00 94.25 83 ASP A CA 1
ATOM 641 C C . ASP A 1 83 ? -10.520 16.078 8.777 1.00 94.25 83 ASP A C 1
ATOM 643 O O . ASP A 1 83 ? -9.930 16.834 7.998 1.00 94.25 83 ASP A O 1
ATOM 647 N N . GLU A 1 84 ? -10.069 15.854 10.010 1.00 94.25 84 GLU A N 1
ATOM 648 C CA . GLU A 1 84 ? -8.903 16.515 10.617 1.00 94.25 84 GLU A CA 1
ATOM 649 C C . GLU A 1 84 ? -7.638 15.646 10.597 1.00 94.25 84 GLU A C 1
ATOM 651 O O . GLU A 1 84 ? -6.519 16.155 10.687 1.00 94.25 84 GLU A O 1
ATOM 656 N N . LEU A 1 85 ? -7.803 14.326 10.502 1.00 96.25 85 LEU A N 1
ATOM 657 C CA . LEU A 1 85 ? -6.707 13.369 10.601 1.00 96.25 85 LEU A CA 1
ATOM 658 C C . LEU A 1 85 ? -5.886 13.289 9.304 1.00 96.25 85 LEU A C 1
ATOM 660 O O . LEU A 1 85 ? -6.412 13.210 8.193 1.00 96.25 85 LEU A O 1
ATOM 664 N N . SER A 1 86 ? -4.564 13.239 9.466 1.00 96.25 86 SER A N 1
ATOM 665 C CA . SER A 1 86 ? -3.612 12.994 8.377 1.00 96.25 86 SER A CA 1
ATOM 666 C C . SER A 1 86 ? -3.354 11.497 8.235 1.00 96.25 86 SER A C 1
ATOM 668 O O . SER A 1 86 ? -2.410 10.962 8.817 1.00 96.25 86 SER A O 1
ATOM 670 N N . PHE A 1 87 ? -4.218 10.816 7.483 1.00 97.50 87 PHE A N 1
ATOM 671 C CA . PHE A 1 87 ? -4.114 9.373 7.264 1.00 97.50 87 PHE A CA 1
ATOM 672 C C . PHE A 1 87 ? -2.836 8.973 6.509 1.00 97.50 87 PHE A C 1
ATOM 674 O O . PHE A 1 87 ? -2.320 9.750 5.698 1.00 97.50 87 PHE A O 1
ATOM 681 N N . PRO A 1 88 ? -2.342 7.735 6.709 1.00 97.00 88 PRO A N 1
ATOM 682 C CA . PRO A 1 88 ? -1.284 7.175 5.878 1.00 97.00 88 PRO A CA 1
ATOM 683 C C . PRO A 1 88 ? -1.656 7.215 4.393 1.00 97.00 88 PRO A C 1
ATOM 685 O O . PRO A 1 88 ? -2.799 6.948 4.020 1.00 97.00 88 PRO A O 1
ATOM 688 N N . LYS A 1 89 ? -0.668 7.478 3.530 1.00 96.38 89 LYS A N 1
ATOM 689 C CA . LYS A 1 89 ? -0.872 7.578 2.075 1.00 96.38 89 LYS A CA 1
ATOM 690 C C . LYS A 1 89 ? -1.578 6.349 1.489 1.00 96.38 89 LYS A C 1
ATOM 692 O O . LYS A 1 89 ? -2.474 6.502 0.672 1.00 96.38 89 LYS A O 1
ATOM 697 N N . SER A 1 90 ? -1.221 5.153 1.956 1.00 97.12 90 SER A N 1
ATOM 698 C CA . SER A 1 90 ? -1.823 3.882 1.531 1.00 97.12 90 SER A CA 1
ATOM 699 C C . SER A 1 90 ? -3.328 3.800 1.815 1.00 97.12 90 SER A C 1
ATOM 701 O O . SER A 1 90 ? -4.069 3.238 1.014 1.00 97.12 90 SER A O 1
ATOM 703 N N . VAL A 1 91 ? -3.792 4.385 2.924 1.00 97.75 91 VAL A N 1
ATOM 704 C CA . VAL A 1 91 ? -5.215 4.448 3.299 1.00 97.75 91 VAL A CA 1
ATOM 705 C C . VAL A 1 91 ? -5.963 5.439 2.414 1.00 97.75 91 VAL A C 1
ATOM 707 O O . VAL A 1 91 ? -7.050 5.133 1.931 1.00 97.75 91 VAL A O 1
ATOM 710 N N . VAL A 1 92 ? -5.363 6.602 2.151 1.00 97.69 92 VAL A N 1
ATOM 711 C CA . VAL A 1 92 ? -5.944 7.599 1.242 1.00 97.69 92 VAL A CA 1
ATOM 712 C C . VAL A 1 92 ? -6.056 7.029 -0.177 1.00 97.69 92 VAL A C 1
ATOM 714 O O . VAL A 1 92 ? -7.137 7.058 -0.756 1.00 97.69 92 VAL A O 1
ATOM 717 N N . GLU A 1 93 ? -4.985 6.429 -0.706 1.00 97.06 93 GLU A N 1
ATOM 718 C CA . GLU A 1 93 ? -4.963 5.800 -2.036 1.00 97.06 93 GLU A CA 1
ATOM 719 C C . GLU A 1 93 ? -5.952 4.628 -2.145 1.00 97.06 93 GLU A C 1
ATOM 721 O O . GLU A 1 93 ? -6.589 4.451 -3.186 1.00 97.06 93 GLU A O 1
ATOM 726 N N . PHE A 1 94 ? -6.132 3.852 -1.068 1.00 97.69 94 PHE A N 1
ATOM 727 C CA . PHE A 1 94 ? -7.180 2.836 -0.997 1.00 97.69 94 PHE A CA 1
ATOM 728 C C . PHE A 1 94 ? -8.567 3.452 -1.176 1.00 97.69 94 PHE A C 1
ATOM 730 O O . PHE A 1 94 ? -9.290 3.026 -2.070 1.00 97.69 94 PHE A O 1
ATOM 737 N N . PHE A 1 95 ? -8.920 4.482 -0.401 1.00 97.69 95 PHE A N 1
ATOM 738 C CA . PHE A 1 95 ? -10.229 5.137 -0.513 1.00 97.69 95 PHE A CA 1
ATOM 739 C C . PHE A 1 95 ? -10.427 5.902 -1.832 1.00 97.69 95 PHE A C 1
ATOM 741 O O . PHE A 1 95 ? -11.561 6.072 -2.292 1.00 97.69 95 PHE A O 1
ATOM 748 N N . GLN A 1 96 ? -9.336 6.332 -2.468 1.00 96.88 96 GLN A N 1
ATOM 749 C CA . GLN A 1 96 ? -9.342 6.850 -3.835 1.00 96.88 96 GLN A CA 1
ATOM 750 C C . GLN A 1 96 ? -9.551 5.749 -4.888 1.00 96.88 96 GLN A C 1
ATOM 752 O O . GLN A 1 96 ? -9.805 6.084 -6.036 1.00 96.88 96 GLN A O 1
ATOM 757 N N . GLY A 1 97 ? -9.460 4.462 -4.544 1.00 96.44 97 GLY A N 1
ATOM 758 C CA . GLY A 1 97 ? -9.693 3.352 -5.473 1.00 96.44 97 GLY A CA 1
ATOM 759 C C . GLY A 1 97 ? -8.465 2.891 -6.260 1.00 96.44 97 GLY A C 1
ATOM 760 O O . GLY A 1 97 ? -8.614 2.101 -7.187 1.00 96.44 97 GLY A O 1
ATOM 761 N N . PHE A 1 98 ? -7.244 3.311 -5.905 1.00 95.75 98 PHE A N 1
ATOM 762 C CA . PHE A 1 98 ? -6.020 2.937 -6.644 1.00 95.75 98 PHE A CA 1
ATOM 763 C C . PHE A 1 98 ? -5.746 1.431 -6.676 1.00 95.75 98 PHE A C 1
ATOM 765 O O . PHE A 1 98 ? -5.078 0.949 -7.589 1.00 95.75 98 PHE A O 1
ATOM 772 N N . ILE A 1 99 ? -6.262 0.682 -5.699 1.00 95.06 99 ILE A N 1
ATOM 773 C CA . ILE A 1 99 ? -6.136 -0.780 -5.642 1.00 95.06 99 ILE A CA 1
ATOM 774 C C . ILE A 1 99 ? -7.442 -1.507 -5.994 1.00 95.06 99 ILE A C 1
ATOM 776 O O . ILE A 1 99 ? -7.574 -2.700 -5.734 1.00 95.06 99 ILE A O 1
ATOM 780 N N . GLY A 1 100 ? -8.391 -0.797 -6.610 1.00 94.25 100 GLY A N 1
ATOM 781 C CA . GLY A 1 100 ? -9.703 -1.306 -6.996 1.00 94.25 100 GLY A CA 1
ATOM 782 C C . GLY A 1 100 ? -10.804 -0.983 -5.986 1.00 94.25 100 GLY A C 1
ATOM 783 O O . GLY A 1 100 ? -10.641 -0.137 -5.108 1.00 94.25 100 GLY A O 1
ATOM 784 N N . GLN A 1 101 ? -11.939 -1.665 -6.146 1.00 94.38 101 GLN A N 1
ATOM 785 C CA . GLN A 1 101 ? -13.153 -1.462 -5.356 1.00 94.38 101 GLN A CA 1
ATOM 786 C C . GLN A 1 101 ? -13.381 -2.667 -4.429 1.00 94.38 101 GLN A C 1
ATOM 788 O O . GLN A 1 101 ? -13.371 -3.804 -4.916 1.00 94.38 101 GLN A O 1
ATOM 793 N N . PRO A 1 102 ? -13.589 -2.465 -3.117 1.00 94.88 102 PRO A N 1
ATOM 794 C CA . PRO A 1 102 ? -13.952 -3.555 -2.222 1.00 94.88 102 PRO A CA 1
ATOM 795 C C . PRO A 1 102 ? -15.371 -4.058 -2.520 1.00 94.88 102 PRO A C 1
ATOM 797 O O . PRO A 1 102 ? -16.244 -3.314 -2.975 1.00 94.88 102 PRO A O 1
ATOM 800 N N . TYR A 1 103 ? -15.614 -5.339 -2.243 1.00 93.50 103 TYR A N 1
ATOM 801 C CA . TYR A 1 103 ? -16.965 -5.895 -2.285 1.00 93.50 103 TYR A CA 1
ATOM 802 C C . TYR A 1 103 ? -17.862 -5.156 -1.282 1.00 93.50 103 TYR A C 1
ATOM 804 O O . TYR A 1 103 ? -17.455 -4.927 -0.151 1.00 93.50 103 TYR A O 1
ATOM 812 N N . GLY A 1 104 ? -19.071 -4.773 -1.699 1.00 93.00 104 GLY A N 1
ATOM 813 C CA . GLY A 1 104 ? -19.967 -3.936 -0.889 1.00 93.00 104 GLY A CA 1
ATOM 814 C C . GLY A 1 104 ? -19.687 -2.431 -0.977 1.00 93.00 104 GLY A C 1
ATOM 815 O O . GLY A 1 104 ? -20.487 -1.644 -0.479 1.00 93.00 104 GLY A O 1
ATOM 816 N N . GLY A 1 105 ? -18.622 -2.025 -1.676 1.00 94.81 105 GLY A N 1
ATOM 817 C CA . GLY A 1 105 ? -18.225 -0.628 -1.810 1.00 94.81 105 GLY A CA 1
ATOM 818 C C . GLY A 1 105 ? -17.462 -0.111 -0.592 1.00 94.81 105 GLY A C 1
ATOM 819 O O . GLY A 1 105 ? -17.239 -0.815 0.390 1.00 94.81 105 GLY A O 1
ATOM 820 N N . PHE A 1 106 ? -17.000 1.132 -0.682 1.00 96.75 106 PHE A N 1
ATOM 821 C CA . PHE A 1 106 ? -16.285 1.760 0.421 1.00 96.75 106 PHE A CA 1
ATOM 822 C C . PHE A 1 106 ? -17.244 2.235 1.523 1.00 96.75 106 PHE A C 1
ATOM 824 O O . PHE A 1 106 ? -18.340 2.705 1.213 1.00 96.75 106 PHE A O 1
ATOM 831 N N . PRO A 1 107 ? -16.818 2.199 2.798 1.00 96.56 107 PRO A N 1
ATOM 832 C CA . PRO A 1 107 ? -17.618 2.699 3.907 1.00 96.56 107 PRO A CA 1
ATOM 833 C C . PRO A 1 107 ? -17.764 4.225 3.846 1.00 96.56 107 PRO A C 1
ATOM 835 O O . PRO A 1 107 ? -16.806 4.982 4.024 1.00 96.56 107 PRO A O 1
ATOM 838 N N . GLU A 1 108 ? -18.994 4.679 3.623 1.00 96.00 108 GLU A N 1
ATOM 839 C CA . GLU A 1 108 ? -19.403 6.074 3.786 1.00 96.00 108 GLU A CA 1
ATOM 840 C C . GLU A 1 108 ? -20.036 6.269 5.179 1.00 96.00 108 GLU A C 1
ATOM 842 O O . GLU A 1 108 ? -20.715 5.364 5.667 1.00 96.00 108 GLU A O 1
ATOM 847 N N . PRO A 1 109 ? -19.838 7.423 5.848 1.00 96.00 109 PRO A N 1
ATOM 848 C CA . PRO A 1 109 ? -19.256 8.669 5.331 1.00 96.00 109 PRO A CA 1
ATOM 849 C C . PRO A 1 109 ? -17.722 8.758 5.431 1.00 96.00 109 PRO A C 1
ATOM 851 O O . PRO A 1 109 ? -17.147 9.799 5.104 1.00 96.00 109 PRO A O 1
ATOM 854 N N . LEU A 1 110 ? -17.049 7.712 5.929 1.00 97.00 110 LEU A N 1
ATOM 855 C CA . LEU A 1 110 ? -15.612 7.744 6.209 1.00 97.00 110 LEU A CA 1
ATOM 856 C C . LEU A 1 110 ? -14.789 8.036 4.951 1.00 97.00 110 LEU A C 1
ATOM 858 O O . LEU A 1 110 ? -13.961 8.948 4.971 1.00 97.00 110 LEU A O 1
ATOM 862 N N . ARG A 1 111 ? -15.045 7.327 3.846 1.00 96.75 111 ARG A N 1
ATOM 863 C CA . ARG A 1 111 ? -14.346 7.557 2.574 1.00 96.75 111 ARG A CA 1
ATOM 864 C C . ARG A 1 111 ? -14.395 9.021 2.152 1.00 96.75 111 ARG A C 1
ATOM 866 O O . ARG A 1 111 ? -13.343 9.596 1.873 1.00 96.75 111 ARG A O 1
ATOM 873 N N . SER A 1 112 ? -15.579 9.631 2.138 1.00 96.38 112 SER A N 1
ATOM 874 C CA . SER A 1 112 ? -15.736 11.035 1.746 1.00 96.38 112 SER A CA 1
ATOM 875 C C . SER A 1 112 ? -14.900 11.980 2.617 1.00 96.38 112 SER A C 1
ATOM 877 O O . SER A 1 112 ? -14.257 12.895 2.097 1.00 96.38 112 SER A O 1
ATOM 879 N N . LYS A 1 113 ? -14.835 11.735 3.934 1.00 96.88 113 LYS A N 1
ATOM 880 C CA . LYS A 1 113 ? -14.017 12.537 4.862 1.00 96.88 113 LYS A CA 1
ATOM 881 C C . LYS A 1 113 ? -12.511 12.371 4.637 1.00 96.88 113 LYS A C 1
ATOM 883 O O . LYS A 1 113 ? -11.771 13.340 4.798 1.00 96.88 113 LYS A O 1
ATOM 888 N N . VAL A 1 114 ? -12.057 11.173 4.261 1.00 96.50 114 VAL A N 1
ATOM 889 C CA . VAL A 1 114 ? -10.632 10.886 4.016 1.00 96.50 114 VAL A CA 1
ATOM 890 C C . VAL A 1 114 ? -10.173 11.433 2.663 1.00 96.50 114 VAL A C 1
ATOM 892 O O . VAL A 1 114 ? -9.136 12.090 2.585 1.00 96.50 114 VAL A O 1
ATOM 895 N N . VAL A 1 115 ? -10.942 11.185 1.598 1.00 94.75 115 VAL A N 1
ATOM 896 C CA . VAL A 1 115 ? -10.596 11.591 0.222 1.00 94.75 115 VAL A CA 1
ATOM 897 C C . VAL A 1 115 ? -10.766 13.098 0.028 1.00 94.75 115 VAL A C 1
ATOM 899 O O . VAL A 1 115 ? -9.972 13.723 -0.676 1.00 94.75 115 VAL A O 1
ATOM 902 N N . LYS A 1 116 ? -11.761 13.709 0.682 1.00 92.38 116 LYS A N 1
ATOM 903 C CA . LYS A 1 116 ? -12.069 15.144 0.587 1.00 92.38 116 LYS A CA 1
ATOM 904 C C . LYS A 1 116 ? -12.296 15.561 -0.872 1.00 92.38 116 LYS A C 1
ATOM 906 O O . LYS A 1 116 ? -13.298 15.193 -1.468 1.00 92.38 116 LYS A O 1
ATOM 911 N N . GLN A 1 117 ? -11.371 16.334 -1.439 1.00 91.38 117 GLN A N 1
ATOM 912 C CA . GLN A 1 117 ? -11.419 16.830 -2.820 1.00 91.38 117 GLN A CA 1
ATOM 913 C C . GLN A 1 117 ? -10.405 16.128 -3.736 1.00 91.38 117 GLN A C 1
ATOM 915 O O . GLN A 1 117 ? -10.194 16.559 -4.869 1.00 91.38 117 GLN A O 1
ATOM 920 N N . LEU A 1 118 ? -9.731 15.082 -3.250 1.00 92.81 118 LEU A N 1
ATOM 921 C CA . LEU A 1 118 ? -8.772 14.333 -4.052 1.00 92.81 118 LEU A CA 1
ATOM 922 C C . LEU A 1 118 ? -9.493 13.521 -5.141 1.00 92.81 118 LEU A C 1
ATOM 924 O O . LEU A 1 118 ? -10.623 13.074 -4.932 1.00 92.81 118 LEU A O 1
ATOM 928 N N . PRO A 1 119 ? -8.848 13.296 -6.300 1.00 92.06 119 PRO A N 1
ATOM 929 C CA . PRO A 1 119 ? -9.440 12.505 -7.370 1.00 92.06 119 PRO A CA 1
ATOM 930 C C . PRO A 1 119 ? -9.672 11.070 -6.895 1.00 92.06 119 PRO A C 1
ATOM 932 O O . PRO A 1 119 ? -8.771 10.446 -6.333 1.00 92.06 119 PRO A O 1
ATOM 935 N N . ALA A 1 120 ? -10.869 10.551 -7.141 1.00 93.06 120 ALA A N 1
ATOM 936 C CA . ALA A 1 120 ? -11.205 9.154 -6.917 1.00 93.06 120 ALA A CA 1
ATOM 937 C C . ALA A 1 120 ? -11.347 8.436 -8.262 1.00 93.06 120 ALA A C 1
ATOM 939 O O . ALA A 1 120 ? -11.855 8.996 -9.233 1.00 93.06 120 ALA A O 1
ATOM 940 N N . ILE A 1 121 ? -10.891 7.193 -8.299 1.00 92.81 121 ILE A N 1
ATOM 941 C CA . ILE A 1 121 ? -11.002 6.278 -9.422 1.00 92.81 121 ILE A CA 1
ATOM 942 C C . ILE A 1 121 ? -12.260 5.446 -9.204 1.00 92.81 121 ILE A C 1
ATOM 944 O O . ILE A 1 121 ? -12.424 4.803 -8.163 1.00 92.81 121 ILE A O 1
ATOM 948 N N . ASP A 1 122 ? -13.135 5.459 -10.201 1.00 88.25 122 ASP A N 1
ATOM 949 C CA . ASP A 1 122 ? -14.238 4.514 -10.306 1.00 88.25 122 ASP A CA 1
ATOM 950 C C . ASP A 1 122 ? -13.857 3.401 -11.292 1.00 88.25 122 ASP A C 1
ATOM 952 O O . ASP A 1 122 ? -13.166 3.639 -12.283 1.00 88.25 122 ASP A O 1
ATOM 956 N N . GLY A 1 123 ? -14.263 2.168 -11.002 1.00 89.69 123 GLY A N 1
ATOM 957 C CA . GLY A 1 123 ? -13.909 1.005 -11.815 1.00 89.69 123 GLY A CA 1
ATOM 958 C C . GLY A 1 123 ? -12.443 0.562 -11.698 1.00 89.69 123 GLY A C 1
ATOM 959 O O . GLY A 1 123 ? -11.871 0.509 -10.605 1.00 89.69 123 GLY A O 1
ATOM 960 N N . ARG A 1 124 ? -11.853 0.132 -12.823 1.00 93.88 124 ARG A N 1
ATOM 961 C CA . ARG A 1 124 ? -10.537 -0.526 -12.873 1.00 93.88 124 ARG A CA 1
ATOM 962 C C . ARG A 1 124 ? -9.414 0.507 -13.072 1.00 93.88 124 ARG A C 1
ATOM 964 O O . ARG A 1 124 ? -9.323 1.071 -14.159 1.00 93.88 124 ARG A O 1
ATOM 971 N N . PRO A 1 125 ? -8.470 0.676 -12.124 1.00 92.69 125 PRO A N 1
ATOM 972 C CA . PRO A 1 125 ? -7.423 1.704 -12.225 1.00 92.69 125 PRO A CA 1
ATOM 973 C C . PRO A 1 125 ? -6.567 1.630 -13.493 1.00 92.69 125 PRO A C 1
ATOM 975 O O . PRO A 1 125 ? -6.239 2.648 -14.089 1.00 92.69 125 PRO A O 1
ATOM 978 N N . GLY A 1 126 ? -6.241 0.416 -13.947 1.00 93.12 126 GLY A N 1
ATOM 979 C CA . GLY A 1 126 ? -5.445 0.204 -15.159 1.00 93.12 126 GLY A CA 1
ATOM 980 C C . GLY A 1 126 ? -6.173 0.484 -16.476 1.00 93.12 126 GLY A C 1
ATOM 981 O O . GLY A 1 126 ? -5.586 0.280 -17.530 1.00 93.12 126 GLY A O 1
ATOM 982 N N . GLU A 1 127 ? -7.445 0.882 -16.451 1.00 92.81 127 GLU A N 1
ATOM 983 C CA . GLU A 1 127 ? -8.196 1.240 -17.659 1.00 92.81 127 GLU A CA 1
ATOM 984 C C . GLU A 1 127 ? -7.898 2.661 -18.134 1.00 92.81 127 GLU A C 1
ATOM 986 O O . GLU A 1 127 ? -7.861 2.914 -19.333 1.00 92.81 127 GLU A O 1
ATOM 991 N N . THR A 1 128 ? -7.634 3.575 -17.200 1.00 88.94 128 THR A N 1
ATOM 992 C CA . THR A 1 128 ? -7.370 4.988 -17.497 1.00 88.94 128 THR A CA 1
ATOM 993 C C . THR A 1 128 ? -5.881 5.320 -17.579 1.00 88.94 128 THR A C 1
ATOM 995 O O . THR A 1 128 ? -5.529 6.452 -17.905 1.00 88.94 128 THR A O 1
ATOM 998 N N . LEU A 1 129 ? -4.996 4.374 -17.246 1.00 90.62 129 LEU A N 1
ATOM 999 C CA . LEU A 1 129 ? -3.552 4.590 -17.312 1.00 90.62 129 LEU A CA 1
ATOM 1000 C C . LEU A 1 129 ? -3.073 4.552 -18.772 1.00 90.62 129 LEU A C 1
ATOM 1002 O O . LEU A 1 129 ? -3.411 3.608 -19.491 1.00 90.62 129 LEU A O 1
ATOM 1006 N N . PRO A 1 130 ? -2.275 5.539 -19.218 1.00 94.50 130 PRO A N 1
ATOM 1007 C CA . PRO A 1 130 ? -1.690 5.498 -20.548 1.00 94.50 130 PRO A CA 1
ATOM 1008 C C . PRO A 1 130 ? -0.728 4.305 -20.670 1.00 94.50 130 PRO A C 1
ATOM 1010 O O . PRO A 1 130 ? -0.085 3.929 -19.683 1.00 94.50 130 PRO A O 1
ATOM 1013 N N . PRO A 1 131 ? -0.608 3.703 -21.866 1.00 96.50 131 PRO A N 1
ATOM 1014 C CA . PRO A 1 131 ? 0.370 2.652 -22.099 1.00 96.50 131 PRO A CA 1
ATOM 1015 C C . PRO A 1 131 ? 1.789 3.193 -21.892 1.00 96.50 131 PRO A C 1
ATOM 1017 O O . PRO A 1 131 ? 2.097 4.319 -22.282 1.00 96.50 131 PRO A O 1
ATOM 1020 N N . LEU A 1 132 ? 2.648 2.378 -21.279 1.00 96.25 132 LEU A N 1
ATOM 1021 C CA . LEU A 1 132 ? 4.062 2.699 -21.120 1.00 96.25 132 LEU A CA 1
ATOM 1022 C C . LEU A 1 132 ? 4.795 2.507 -22.455 1.00 96.25 132 LEU A C 1
ATOM 1024 O O . LEU A 1 132 ? 4.636 1.472 -23.102 1.00 96.25 132 LEU A O 1
ATOM 1028 N N . ASP A 1 133 ? 5.612 3.487 -22.835 1.00 97.31 133 ASP A N 1
ATOM 1029 C CA . ASP A 1 133 ? 6.496 3.401 -23.997 1.00 97.31 133 ASP A CA 1
ATOM 1030 C C . ASP A 1 133 ? 7.807 2.699 -23.607 1.00 97.31 133 ASP A C 1
ATOM 1032 O O . ASP A 1 133 ? 8.683 3.275 -22.954 1.00 97.31 133 ASP A O 1
ATOM 1036 N N . PHE A 1 134 ? 7.914 1.421 -23.968 1.00 96.62 134 PHE A N 1
ATOM 1037 C CA . PHE A 1 134 ? 9.077 0.594 -23.649 1.00 96.62 134 PHE A CA 1
ATOM 1038 C C . PHE A 1 134 ? 10.318 0.967 -24.471 1.00 96.62 134 PHE A C 1
ATOM 1040 O O . PHE A 1 134 ? 11.431 0.828 -23.963 1.00 96.62 134 PHE A O 1
ATOM 1047 N N . ASP A 1 135 ? 10.147 1.478 -25.692 1.00 96.00 135 ASP A N 1
ATOM 1048 C CA . ASP A 1 135 ? 11.261 1.866 -26.563 1.00 96.00 135 ASP A CA 1
ATOM 1049 C C . ASP A 1 135 ? 11.912 3.156 -26.049 1.00 96.00 135 ASP A C 1
ATOM 1051 O O . ASP A 1 135 ? 13.144 3.261 -25.962 1.00 96.00 135 ASP A O 1
ATOM 1055 N N . ALA A 1 136 ? 11.083 4.116 -25.624 1.00 96.44 136 ALA A N 1
ATOM 1056 C CA . ALA A 1 136 ? 11.546 5.329 -24.961 1.00 96.44 136 ALA A CA 1
ATOM 1057 C C . ALA A 1 136 ? 12.289 5.004 -23.657 1.00 96.44 136 ALA A C 1
ATOM 1059 O O . ALA A 1 136 ? 13.400 5.495 -23.447 1.00 96.44 136 ALA A O 1
ATOM 1060 N N . LEU A 1 137 ? 11.730 4.120 -22.819 1.00 96.56 137 LEU A N 1
ATOM 1061 C CA . LEU A 1 137 ? 12.374 3.702 -21.571 1.00 96.56 137 LEU A CA 1
ATOM 1062 C C . LEU A 1 137 ? 13.703 2.973 -21.828 1.00 96.56 137 LEU A C 1
ATOM 1064 O O . LEU A 1 137 ? 14.693 3.236 -21.150 1.00 96.56 137 LEU A O 1
ATOM 1068 N N . SER A 1 138 ? 13.762 2.086 -22.824 1.00 95.19 138 SER A N 1
ATOM 1069 C CA . SER A 1 138 ? 15.003 1.399 -23.203 1.00 95.19 138 SER A CA 1
ATOM 1070 C C . SER A 1 138 ? 16.090 2.380 -23.647 1.00 95.19 138 SER A C 1
ATOM 1072 O O . SER A 1 138 ? 17.259 2.233 -23.273 1.00 95.19 138 SER A O 1
ATOM 1074 N N . THR A 1 139 ? 15.707 3.400 -24.417 1.00 95.31 139 THR A N 1
ATOM 1075 C CA . THR A 1 139 ? 16.620 4.458 -24.865 1.00 95.31 139 THR A CA 1
ATOM 1076 C C . THR A 1 139 ? 17.155 5.250 -23.670 1.00 95.31 139 THR A C 1
ATOM 1078 O O . THR A 1 139 ? 18.371 5.362 -23.519 1.00 95.31 139 THR A O 1
ATOM 1081 N N . GLU A 1 140 ? 16.276 5.692 -22.762 1.00 95.62 140 GLU A N 1
ATOM 1082 C CA . GLU A 1 140 ? 16.657 6.416 -21.538 1.00 95.62 140 GLU A CA 1
ATOM 1083 C C . GLU A 1 140 ? 17.648 5.610 -20.682 1.00 95.62 140 GLU A C 1
ATOM 1085 O O . GLU A 1 140 ? 18.681 6.121 -20.242 1.00 95.62 140 GLU A O 1
ATOM 1090 N N . LEU A 1 141 ? 17.370 4.322 -20.468 1.00 95.25 141 LEU A N 1
ATOM 1091 C CA . LEU A 1 141 ? 18.238 3.455 -19.672 1.00 95.25 141 LEU A CA 1
ATOM 1092 C C . LEU A 1 141 ? 19.598 3.237 -20.333 1.00 95.25 141 LEU A C 1
ATOM 1094 O O . LEU A 1 141 ? 20.613 3.193 -19.636 1.00 95.25 141 LEU A O 1
ATOM 1098 N N . THR A 1 142 ? 19.632 3.124 -21.661 1.00 93.38 142 THR A N 1
ATOM 1099 C CA . THR A 1 142 ? 20.878 2.963 -22.419 1.00 93.38 142 THR A CA 1
ATOM 1100 C C . THR A 1 142 ? 21.745 4.215 -22.315 1.00 93.38 142 THR A C 1
ATOM 1102 O O . THR A 1 142 ? 22.952 4.118 -22.085 1.00 93.38 142 THR A O 1
ATOM 1105 N N . GLU A 1 143 ? 21.138 5.399 -22.414 1.00 93.69 143 GLU A N 1
ATOM 1106 C CA . GLU A 1 143 ? 21.831 6.678 -22.231 1.00 93.69 143 GLU A CA 1
ATOM 1107 C C . GLU A 1 143 ? 22.368 6.835 -20.803 1.00 93.69 143 GLU A C 1
ATOM 1109 O O . GLU A 1 143 ? 23.493 7.299 -20.599 1.00 93.69 143 GLU A O 1
ATOM 1114 N N . LYS A 1 144 ? 21.588 6.408 -19.805 1.00 93.38 144 LYS A N 1
ATOM 1115 C CA . LYS A 1 144 ? 21.928 6.572 -18.389 1.00 93.38 144 LYS A CA 1
ATOM 1116 C C . LYS A 1 144 ? 22.967 5.566 -17.887 1.00 93.38 144 LYS A C 1
ATOM 1118 O O . LYS A 1 144 ? 23.893 5.935 -17.158 1.00 93.38 144 LYS A O 1
ATOM 1123 N N . HIS A 1 145 ? 22.828 4.296 -18.256 1.00 90.69 145 HIS A N 1
ATOM 1124 C CA . HIS A 1 145 ? 23.595 3.190 -17.675 1.00 90.69 145 HIS A CA 1
ATOM 1125 C C . HIS A 1 145 ? 24.567 2.512 -18.652 1.00 90.69 145 HIS A C 1
ATOM 1127 O O . HIS A 1 145 ? 25.454 1.783 -18.202 1.00 90.69 145 HIS A O 1
ATOM 1133 N N . GLY A 1 146 ? 24.481 2.801 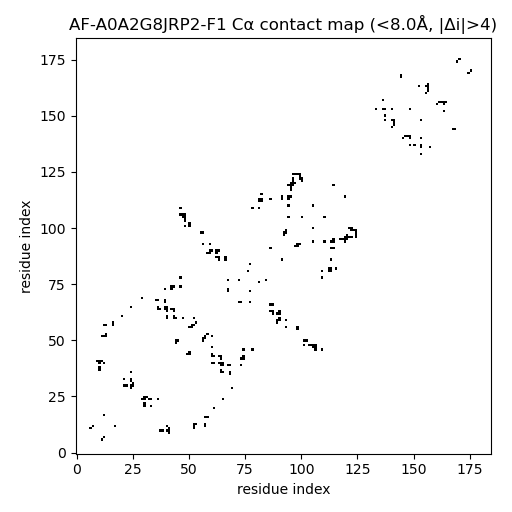-19.953 1.00 83.88 146 GLY A N 1
ATOM 1134 C CA . GLY A 1 146 ? 25.370 2.273 -20.988 1.00 83.88 146 GLY A CA 1
ATOM 1135 C C . GLY A 1 146 ? 24.742 1.173 -21.848 1.00 83.88 146 GLY A C 1
ATOM 1136 O O . GLY A 1 146 ? 23.552 0.894 -21.789 1.00 83.88 146 GLY A O 1
ATOM 1137 N N . THR A 1 147 ? 25.565 0.537 -22.682 1.00 67.25 147 THR A N 1
ATOM 1138 C CA . THR A 1 147 ? 25.136 -0.166 -23.906 1.00 67.25 147 THR A CA 1
ATOM 1139 C C . THR A 1 147 ? 24.489 -1.542 -23.736 1.00 67.25 147 THR A C 1
ATOM 1141 O O . THR A 1 147 ? 24.033 -2.106 -24.725 1.00 67.25 147 THR A O 1
ATOM 1144 N N . PHE A 1 148 ? 24.449 -2.106 -22.529 1.00 77.31 148 PHE A N 1
ATOM 1145 C CA . PHE A 1 148 ? 23.882 -3.437 -22.288 1.00 77.31 148 PHE A CA 1
ATOM 1146 C C . PHE A 1 148 ? 22.649 -3.344 -21.387 1.00 77.31 148 PHE A C 1
ATOM 1148 O O . PHE A 1 148 ? 22.693 -3.757 -20.230 1.00 77.31 148 PHE A O 1
ATOM 1155 N N . ILE A 1 149 ? 21.566 -2.785 -21.929 1.00 90.62 149 ILE A N 1
ATOM 1156 C CA . ILE A 1 149 ? 20.225 -2.839 -21.339 1.00 90.62 149 ILE A CA 1
ATOM 1157 C C . ILE A 1 149 ? 19.441 -3.928 -22.064 1.00 90.62 149 ILE A C 1
ATOM 1159 O O . ILE A 1 149 ? 19.293 -3.890 -23.282 1.00 90.62 149 ILE A O 1
ATOM 1163 N N . SER A 1 150 ? 18.989 -4.929 -21.316 1.00 92.38 150 SER A N 1
ATOM 1164 C CA . SER A 1 150 ? 18.127 -5.994 -21.827 1.00 92.38 150 SER A CA 1
ATOM 1165 C C . SER A 1 150 ? 16.650 -5.675 -21.602 1.00 92.38 150 SER A C 1
ATOM 1167 O O . SER A 1 150 ? 16.307 -4.876 -20.733 1.00 92.38 150 SER A O 1
ATOM 1169 N N . ASP A 1 151 ? 15.753 -6.382 -22.287 1.00 94.19 151 ASP A N 1
ATOM 1170 C CA . ASP A 1 151 ? 14.305 -6.276 -22.044 1.00 94.19 151 ASP A CA 1
ATOM 1171 C C . ASP A 1 151 ? 13.942 -6.546 -20.572 1.00 94.19 151 ASP A C 1
ATOM 1173 O O . ASP A 1 151 ? 13.021 -5.948 -20.018 1.00 94.19 151 ASP A O 1
ATOM 1177 N N . VAL A 1 152 ? 14.702 -7.417 -19.896 1.00 95.12 152 VAL A N 1
ATOM 1178 C CA . VAL A 1 152 ? 14.525 -7.705 -18.464 1.00 95.12 152 VAL A CA 1
ATOM 1179 C C . VAL A 1 152 ? 14.884 -6.489 -17.608 1.00 95.12 152 VAL A C 1
ATOM 1181 O O . VAL A 1 152 ? 14.216 -6.231 -16.605 1.00 95.12 152 VAL A O 1
ATOM 1184 N N . ASP A 1 153 ? 15.897 -5.718 -18.001 1.00 94.44 153 ASP A N 1
ATOM 1185 C CA . ASP A 1 153 ? 16.282 -4.474 -17.330 1.00 94.44 153 ASP A CA 1
ATOM 1186 C C . ASP A 1 153 ? 15.221 -3.387 -17.542 1.00 94.44 153 ASP A C 1
ATOM 1188 O O . ASP A 1 153 ? 14.829 -2.717 -16.586 1.00 94.44 153 ASP A O 1
ATOM 1192 N N . VAL A 1 154 ? 14.677 -3.279 -18.761 1.00 96.50 154 VAL A N 1
ATOM 1193 C CA . VAL A 1 154 ? 13.556 -2.376 -19.072 1.00 96.50 154 VAL A CA 1
ATOM 1194 C C . VAL A 1 154 ? 12.342 -2.711 -18.206 1.00 96.50 154 VAL A C 1
ATOM 1196 O O . VAL A 1 154 ? 11.788 -1.825 -17.559 1.00 96.50 154 VAL A O 1
ATOM 1199 N N . MET A 1 155 ? 11.965 -3.990 -18.106 1.00 97.31 155 MET A N 1
ATOM 1200 C CA . MET A 1 155 ? 10.861 -4.428 -17.243 1.00 97.31 155 MET A CA 1
ATOM 1201 C C . MET A 1 155 ? 11.146 -4.192 -15.756 1.00 97.31 155 MET A C 1
ATOM 1203 O O . MET A 1 155 ? 10.252 -3.799 -15.004 1.00 97.31 155 MET A O 1
ATOM 1207 N N . SER A 1 156 ? 12.388 -4.407 -15.321 1.00 96.56 156 SER A N 1
ATOM 1208 C CA . SER A 1 156 ? 12.804 -4.160 -13.936 1.00 96.56 156 SER A CA 1
ATOM 1209 C C . SER A 1 156 ? 12.705 -2.678 -13.583 1.00 96.56 156 SER A C 1
ATOM 1211 O O . SER A 1 156 ? 12.187 -2.339 -12.520 1.00 96.56 156 SER A O 1
ATOM 1213 N N . SER A 1 157 ? 13.136 -1.799 -14.490 1.00 96.50 157 SER A N 1
ATOM 1214 C CA . SER A 1 157 ? 12.990 -0.352 -14.350 1.00 96.50 157 SER A CA 1
ATOM 1215 C C . SER A 1 157 ? 11.525 0.080 -14.409 1.00 96.50 157 SER A C 1
ATOM 1217 O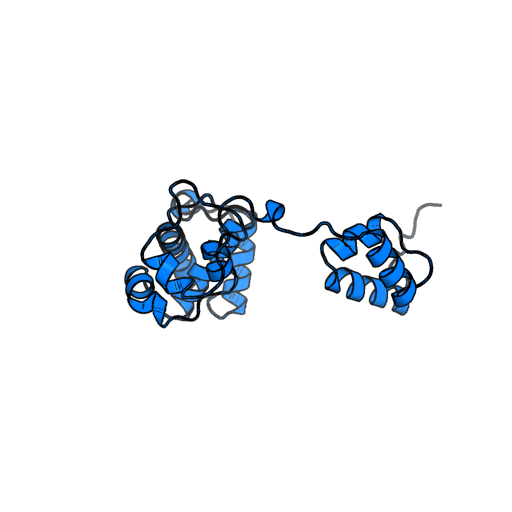 O . SER A 1 157 ? 11.095 0.858 -13.569 1.00 96.50 157 SER A O 1
ATOM 1219 N N . ALA A 1 158 ? 10.716 -0.478 -15.315 1.00 96.75 158 ALA A N 1
ATOM 1220 C CA . ALA A 1 158 ? 9.289 -0.165 -15.409 1.00 96.75 158 ALA A CA 1
ATOM 1221 C C . ALA A 1 158 ? 8.532 -0.469 -14.101 1.00 96.75 158 ALA A C 1
ATOM 1223 O O . ALA A 1 158 ? 7.640 0.282 -13.707 1.00 96.75 158 ALA A O 1
ATOM 1224 N N . LEU A 1 159 ? 8.896 -1.555 -13.411 1.00 96.31 159 LEU A N 1
ATOM 1225 C CA . LEU A 1 159 ? 8.293 -1.942 -12.131 1.00 96.31 159 LEU A CA 1
ATOM 1226 C C . LEU A 1 159 ? 8.904 -1.198 -10.934 1.00 96.31 159 LEU A C 1
ATOM 1228 O O . LEU A 1 159 ? 8.184 -0.836 -10.001 1.00 96.31 159 LEU A O 1
ATOM 1232 N N . TYR A 1 160 ? 10.222 -0.977 -10.941 1.00 96.69 160 TYR A N 1
ATOM 1233 C CA . TYR A 1 160 ? 10.964 -0.389 -9.825 1.00 96.69 160 TYR A CA 1
ATOM 1234 C C . TYR A 1 160 ? 12.059 0.592 -10.295 1.00 96.69 160 TYR A C 1
ATOM 1236 O O . TYR A 1 160 ? 13.246 0.315 -10.091 1.00 96.69 160 TYR A O 1
ATOM 1244 N N . PRO A 1 161 ? 11.704 1.779 -10.831 1.00 96.06 161 PRO A N 1
ATOM 1245 C CA . PRO A 1 161 ? 12.654 2.649 -11.536 1.00 96.06 161 PRO A CA 1
ATOM 1246 C C . PRO A 1 161 ? 13.863 3.038 -10.684 1.00 96.06 161 PRO A C 1
ATOM 1248 O O . PRO A 1 161 ? 15.013 2.869 -11.081 1.00 96.06 161 PRO A O 1
ATOM 1251 N N . LYS A 1 162 ? 13.606 3.492 -9.451 1.00 95.94 162 LYS A N 1
ATOM 1252 C CA . LYS A 1 162 ? 14.661 3.901 -8.516 1.00 95.94 162 LYS A CA 1
ATOM 1253 C C . LYS A 1 162 ? 15.516 2.722 -8.045 1.00 95.94 162 LYS A C 1
ATOM 1255 O O . LYS A 1 162 ? 16.724 2.857 -7.921 1.00 95.94 162 LYS A O 1
ATOM 1260 N N . VAL A 1 163 ? 14.896 1.577 -7.751 1.00 95.88 163 VAL A N 1
ATOM 1261 C CA . VAL A 1 163 ? 15.631 0.400 -7.251 1.00 95.88 163 VAL A CA 1
ATOM 1262 C C . VAL A 1 163 ? 16.541 -0.147 -8.345 1.00 95.88 163 VAL A C 1
ATOM 1264 O O . VAL A 1 163 ? 17.675 -0.523 -8.061 1.00 95.88 163 VAL A O 1
ATOM 1267 N N . PHE A 1 164 ? 16.060 -0.157 -9.590 1.00 95.19 164 PHE A N 1
ATOM 1268 C CA . PHE A 1 164 ? 16.865 -0.520 -10.744 1.00 95.19 164 PHE A CA 1
ATOM 1269 C C . PHE A 1 164 ? 18.026 0.459 -10.952 1.00 95.19 164 PHE A C 1
ATOM 1271 O O . PHE A 1 164 ? 19.156 0.012 -11.102 1.00 95.19 164 PHE A O 1
ATOM 1278 N N . ASP A 1 165 ? 17.773 1.769 -10.897 1.00 94.25 165 ASP A N 1
ATOM 1279 C CA . ASP A 1 165 ? 18.809 2.803 -11.011 1.00 94.25 165 ASP A CA 1
ATOM 1280 C C . ASP A 1 165 ? 19.911 2.632 -9.951 1.00 94.25 165 ASP A C 1
ATOM 1282 O O . ASP A 1 165 ? 21.095 2.534 -10.279 1.00 94.25 165 ASP A O 1
ATOM 1286 N N . ASP A 1 166 ? 19.521 2.495 -8.680 1.00 94.25 166 ASP A N 1
ATOM 1287 C CA . ASP A 1 166 ? 20.441 2.243 -7.566 1.00 94.25 166 ASP A CA 1
ATOM 1288 C C . ASP A 1 166 ? 21.260 0.953 -7.806 1.00 94.25 166 ASP A C 1
ATOM 1290 O O . ASP A 1 166 ? 22.480 0.935 -7.623 1.00 94.25 166 ASP A O 1
ATOM 1294 N N . PHE A 1 167 ? 20.614 -0.121 -8.275 1.00 92.12 167 PHE A N 1
ATOM 1295 C CA . PHE A 1 167 ? 21.264 -1.396 -8.600 1.00 92.12 167 PHE A CA 1
ATOM 1296 C C . PHE A 1 167 ? 22.230 -1.298 -9.790 1.00 92.12 167 PHE A C 1
ATOM 1298 O O . PHE A 1 167 ? 23.333 -1.849 -9.741 1.00 92.12 167 PHE A O 1
ATOM 1305 N N . ALA A 1 168 ? 21.846 -0.599 -10.855 1.00 90.88 168 ALA A N 1
ATOM 1306 C CA . ALA A 1 168 ? 22.666 -0.407 -12.042 1.00 90.88 168 ALA A CA 1
ATOM 1307 C C . ALA A 1 168 ? 23.908 0.437 -11.720 1.00 90.88 168 ALA A C 1
ATOM 1309 O O . ALA A 1 168 ? 25.019 0.080 -12.122 1.00 90.88 168 ALA A O 1
ATOM 1310 N N . ASN A 1 169 ? 23.750 1.494 -10.919 1.00 90.81 169 ASN A N 1
ATOM 1311 C CA . ASN A 1 169 ? 24.863 2.305 -10.424 1.00 90.81 169 ASN A CA 1
ATOM 1312 C C . ASN A 1 169 ? 25.799 1.486 -9.527 1.00 90.81 169 ASN A C 1
ATOM 1314 O O . ASN A 1 169 ? 27.015 1.515 -9.719 1.00 90.81 169 ASN A O 1
ATOM 1318 N N . PHE A 1 170 ? 25.245 0.671 -8.626 1.00 91.19 170 PHE A N 1
ATOM 1319 C CA . PHE A 1 170 ? 26.034 -0.243 -7.803 1.00 91.19 170 PHE A CA 1
ATOM 1320 C C . PHE A 1 170 ? 26.841 -1.240 -8.652 1.00 91.19 170 PHE A C 1
ATOM 1322 O O . PHE A 1 170 ? 28.033 -1.431 -8.421 1.00 91.19 170 PHE A O 1
ATOM 1329 N N . ARG A 1 171 ? 26.241 -1.849 -9.684 1.00 87.88 171 ARG A N 1
ATOM 1330 C CA . ARG A 1 171 ? 26.963 -2.752 -10.602 1.00 87.88 171 ARG A CA 1
ATOM 1331 C C . ARG A 1 171 ? 28.055 -2.045 -11.396 1.00 87.88 171 ARG A C 1
ATOM 1333 O O . ARG A 1 171 ? 29.069 -2.668 -11.698 1.00 87.88 171 ARG A O 1
ATOM 1340 N N . LYS A 1 172 ? 27.863 -0.772 -11.742 1.00 86.12 172 LYS A N 1
ATOM 1341 C CA . LYS A 1 172 ? 28.877 0.040 -12.424 1.00 86.12 172 LYS A CA 1
ATOM 1342 C C . LYS A 1 172 ? 30.077 0.323 -11.519 1.00 86.12 172 LYS A C 1
ATOM 1344 O O . LYS A 1 172 ? 31.207 0.285 -11.993 1.00 86.12 172 LYS A O 1
ATOM 1349 N N . GLU A 1 173 ? 29.832 0.581 -10.237 1.00 88.94 173 GLU A N 1
ATOM 1350 C CA . GLU A 1 173 ? 30.874 0.879 -9.250 1.00 88.94 173 GLU A CA 1
ATOM 1351 C C . GLU A 1 173 ? 31.620 -0.381 -8.776 1.00 88.94 173 GLU A C 1
ATOM 1353 O O . GLU A 1 173 ? 32.846 -0.377 -8.694 1.00 88.94 173 GLU A O 1
ATOM 1358 N N . TYR A 1 174 ? 30.899 -1.475 -8.510 1.00 87.88 174 TYR A N 1
ATOM 1359 C CA . TYR A 1 174 ? 31.448 -2.670 -7.852 1.00 87.88 174 TYR A CA 1
ATOM 1360 C C . TYR A 1 174 ? 31.557 -3.907 -8.758 1.00 87.88 174 TYR A C 1
ATOM 1362 O O . TYR A 1 174 ? 32.072 -4.941 -8.331 1.00 87.88 174 TYR A O 1
ATOM 1370 N N . GLY A 1 175 ? 31.086 -3.833 -10.005 1.00 81.06 175 GLY A N 1
ATOM 1371 C CA . GLY A 1 175 ? 31.025 -4.972 -10.921 1.00 81.06 175 GLY A CA 1
ATOM 1372 C C . GLY A 1 175 ? 29.953 -6.003 -10.542 1.00 81.06 175 GLY A C 1
ATOM 1373 O O . GLY A 1 1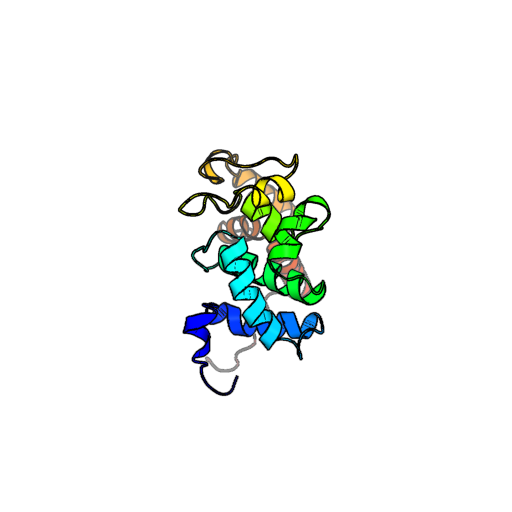75 ? 29.052 -5.761 -9.736 1.00 81.06 175 GLY A O 1
ATOM 1374 N N . LEU A 1 176 ? 30.031 -7.192 -11.148 1.00 72.06 176 LEU A N 1
ATOM 1375 C CA . LEU A 1 176 ? 29.241 -8.340 -10.704 1.00 72.06 176 LEU A CA 1
ATOM 1376 C C . LEU A 1 176 ? 29.820 -8.829 -9.373 1.00 72.06 176 LEU A C 1
ATOM 1378 O O . LEU A 1 176 ? 30.949 -9.315 -9.340 1.00 72.06 176 LEU A O 1
ATOM 1382 N N . TRP A 1 177 ? 29.026 -8.780 -8.302 1.00 58.78 177 TRP A N 1
ATOM 1383 C CA . TRP A 1 177 ? 29.283 -9.557 -7.088 1.00 58.78 177 TRP A CA 1
ATOM 1384 C C . TRP A 1 177 ? 29.100 -11.047 -7.400 1.00 58.78 177 TRP A C 1
ATOM 1386 O O . TRP A 1 177 ? 28.137 -11.692 -6.992 1.00 58.78 177 TRP A O 1
ATOM 1396 N N . ILE A 1 178 ? 30.025 -11.613 -8.171 1.00 59.41 178 ILE A N 1
ATOM 1397 C CA . ILE A 1 178 ? 30.194 -13.053 -8.223 1.00 59.41 178 ILE A CA 1
ATOM 1398 C C . ILE A 1 178 ? 30.835 -13.387 -6.885 1.00 59.41 178 ILE A C 1
ATOM 1400 O O . ILE A 1 178 ? 32.029 -13.172 -6.687 1.00 59.41 178 ILE A O 1
ATOM 1404 N N . ALA A 1 179 ? 30.029 -13.869 -5.940 1.00 50.81 179 ALA A N 1
ATOM 1405 C CA . ALA A 1 179 ? 30.567 -14.596 -4.807 1.00 50.81 179 ALA A CA 1
ATOM 1406 C C . ALA A 1 179 ? 31.440 -15.708 -5.396 1.00 50.81 179 ALA A C 1
ATOM 1408 O O . ALA A 1 179 ? 30.924 -16.660 -5.982 1.00 50.81 179 ALA A O 1
ATOM 1409 N N . TYR A 1 180 ? 32.758 -15.531 -5.324 1.00 46.34 180 TYR A N 1
ATOM 1410 C CA . TYR A 1 180 ? 33.731 -16.536 -5.710 1.00 46.34 180 TYR A CA 1
ATOM 1411 C C . TYR A 1 180 ? 33.319 -17.833 -5.005 1.00 46.34 180 TYR A C 1
ATOM 1413 O O . TYR A 1 180 ? 33.367 -17.908 -3.779 1.00 46.34 180 TYR A O 1
ATOM 1421 N N . ARG A 1 181 ? 32.811 -18.819 -5.754 1.00 48.16 181 ARG A N 1
ATOM 1422 C CA . ARG A 1 181 ? 32.631 -20.190 -5.270 1.00 48.16 181 ARG A CA 1
ATOM 1423 C C . ARG A 1 181 ? 33.889 -20.947 -5.690 1.00 48.16 181 ARG A C 1
ATOM 1425 O O . ARG A 1 181 ? 33.955 -21.370 -6.843 1.00 48.16 181 ARG A O 1
ATOM 1432 N N . PRO A 1 182 ? 34.897 -21.104 -4.814 1.00 45.28 182 PRO A N 1
ATOM 1433 C CA . PRO A 1 182 ? 35.999 -21.996 -5.121 1.00 45.28 182 PRO A CA 1
ATOM 1434 C C . PRO A 1 182 ? 35.447 -23.424 -5.130 1.00 45.28 182 PRO A C 1
ATOM 1436 O O . PRO A 1 182 ? 34.830 -23.836 -4.149 1.00 45.28 182 PRO A O 1
ATOM 1439 N N . GLY A 1 183 ? 35.661 -24.173 -6.214 1.00 50.12 183 GLY A N 1
ATOM 1440 C CA . GLY A 1 183 ? 35.502 -25.632 -6.174 1.00 50.12 183 GLY A CA 1
ATOM 1441 C C . GLY A 1 183 ? 34.629 -26.303 -7.231 1.00 50.12 183 GLY A C 1
ATOM 1442 O O . GLY A 1 183 ? 34.028 -27.323 -6.918 1.00 50.12 183 GLY A O 1
ATOM 1443 N N . TYR A 1 184 ? 34.579 -25.810 -8.468 1.00 46.91 184 TYR A N 1
ATOM 1444 C CA . TYR A 1 184 ? 34.263 -26.687 -9.603 1.00 46.91 184 TYR A CA 1
ATOM 1445 C C . TYR A 1 184 ? 35.328 -26.523 -10.692 1.00 46.91 184 TYR A C 1
ATOM 1447 O O . TYR A 1 184 ? 35.228 -25.654 -11.555 1.00 46.91 184 TYR A O 1
ATOM 1455 N N . SER A 1 185 ? 36.359 -27.361 -10.588 1.00 47.59 185 SER A N 1
ATOM 1456 C CA . SER A 1 185 ? 37.315 -27.745 -11.631 1.00 47.59 185 SER A CA 1
ATOM 1457 C C . SER A 1 185 ? 37.606 -29.225 -11.452 1.00 47.59 185 SER A C 1
ATOM 1459 O O . SER A 1 185 ? 37.917 -29.575 -10.288 1.00 47.59 185 SER A O 1
#